Protein AF-A0A015KAM5-F1 (afdb_monomer_lite)

Foldseek 3Di:
DDDDDDDDDDDDDDDDDDDDPPVVVVVVVVVVVVVVVVVVVVVVVVVVVVVVVVVVVVVVVVVVPDPVVVVVVVVVVVVVVVVVVVVVVVVVVVVVVVVVVVVPPVVVVVVVVVVVVVVVVVVVVVVVVVVVVVVVVVVVVVVVVCVVPPPQDDPPDCPHVVNVVVVVVVLVVVLQVVLDPDDPDDDPQVVLVVLCVVVVHPDRADPVRNVSVSSSVSSSVVVVVVVVVVVCVCVVCVPVPPPDPDDPPDDDDPPDD

pLDDT: mean 78.79, std 17.78, range [37.25, 98.25]

Organism: Rhizophagus irregularis (strain DAOM 197198w) (NCBI:txid1432141)

Structure (mmCIF, N/CA/C/O backbone):
data_AF-A0A015KAM5-F1
#
_entry.id   AF-A0A015KAM5-F1
#
loop_
_atom_site.group_PDB
_atom_site.id
_atom_site.type_symbol
_atom_site.label_atom_id
_atom_site.label_alt_id
_atom_site.label_comp_id
_atom_site.label_asym_id
_atom_site.label_entity_id
_atom_site.label_seq_id
_atom_site.pdbx_PDB_ins_code
_atom_site.Cartn_x
_atom_site.Cartn_y
_atom_site.Cartn_z
_atom_site.occupancy
_atom_site.B_iso_or_equiv
_atom_site.auth_seq_id
_atom_site.auth_comp_id
_atom_site.auth_asym_id
_atom_site.auth_atom_id
_atom_site.pdbx_PDB_model_num
ATOM 1 N N . MET A 1 1 ? -122.307 11.560 177.512 1.00 37.25 1 MET A N 1
ATOM 2 C CA . MET A 1 1 ? -122.416 10.221 178.126 1.00 37.25 1 MET A CA 1
ATOM 3 C C . MET A 1 1 ? -121.199 9.430 177.676 1.00 37.25 1 MET A C 1
ATOM 5 O O . MET A 1 1 ? -120.979 9.426 176.475 1.00 37.25 1 MET A O 1
ATOM 9 N N . THR A 1 2 ? -120.439 8.870 178.628 1.00 39.22 2 THR A N 1
ATOM 10 C CA . THR A 1 2 ? -119.513 7.710 178.516 1.00 39.22 2 THR A CA 1
ATOM 11 C C . THR A 1 2 ? -118.524 7.662 177.322 1.00 39.22 2 THR A C 1
ATOM 13 O O . THR A 1 2 ? -118.967 7.426 176.205 1.00 39.22 2 THR A O 1
ATOM 16 N N . ASP A 1 3 ? -117.224 7.989 177.471 1.00 40.22 3 ASP A N 1
ATOM 17 C CA . ASP A 1 3 ? -116.071 7.118 177.890 1.00 40.22 3 ASP A CA 1
ATOM 18 C C . ASP A 1 3 ? -115.360 6.458 176.669 1.00 40.22 3 ASP A C 1
ATOM 20 O O . ASP A 1 3 ? -116.027 6.232 175.667 1.00 40.22 3 ASP A O 1
ATOM 24 N N . ASN A 1 4 ? -114.054 6.125 176.577 1.00 41.69 4 ASN A N 1
ATOM 25 C CA . ASN A 1 4 ? -112.831 6.134 177.429 1.00 41.69 4 ASN A CA 1
ATOM 26 C C . ASN A 1 4 ? -111.605 6.562 176.528 1.00 41.69 4 ASN A C 1
ATOM 28 O O . ASN A 1 4 ? -111.729 6.499 175.309 1.00 41.69 4 ASN A O 1
ATOM 32 N N . ASN A 1 5 ? -110.500 7.190 176.988 1.00 48.16 5 ASN A N 1
ATOM 33 C CA . ASN A 1 5 ? -109.266 6.665 177.656 1.00 48.16 5 ASN A CA 1
ATOM 34 C C . ASN A 1 5 ? -108.411 5.676 176.795 1.00 48.16 5 ASN A C 1
ATOM 36 O O . ASN A 1 5 ? -108.996 4.747 176.250 1.00 48.16 5 ASN A O 1
ATOM 40 N N . THR A 1 6 ? -107.065 5.734 176.638 1.00 45.06 6 THR A N 1
ATOM 41 C CA . THR A 1 6 ? -105.967 6.643 177.104 1.00 45.06 6 THR A CA 1
ATOM 42 C C . THR A 1 6 ? -104.646 6.383 176.312 1.00 45.06 6 THR A C 1
ATOM 44 O O . THR A 1 6 ? -104.466 5.248 175.901 1.00 45.06 6 THR A O 1
ATOM 47 N N . ALA A 1 7 ? -103.726 7.376 176.204 1.00 43.47 7 ALA A N 1
ATOM 48 C CA . ALA A 1 7 ? -102.218 7.343 176.211 1.00 43.47 7 ALA A CA 1
ATOM 49 C C . ALA A 1 7 ? -101.362 6.253 175.470 1.00 43.47 7 ALA A C 1
ATOM 51 O O . ALA A 1 7 ? -101.835 5.163 175.200 1.00 43.47 7 ALA A O 1
ATOM 52 N N . ASN A 1 8 ? -100.033 6.379 175.245 1.00 46.59 8 ASN A N 1
ATOM 53 C CA . ASN A 1 8 ? -99.095 7.490 174.927 1.00 46.59 8 ASN A CA 1
ATOM 54 C C . ASN A 1 8 ? -97.677 6.909 174.570 1.00 46.59 8 ASN A C 1
ATOM 56 O O . ASN A 1 8 ? -97.288 5.907 175.158 1.00 46.59 8 ASN A O 1
ATOM 60 N N . ASP A 1 9 ? -96.905 7.620 173.726 1.00 46.78 9 ASP A N 1
ATOM 61 C CA . ASP A 1 9 ? -95.414 7.710 173.613 1.00 46.78 9 ASP A CA 1
ATOM 62 C C . ASP A 1 9 ? -94.450 6.704 172.887 1.00 46.78 9 ASP A C 1
ATOM 64 O O . ASP A 1 9 ? -94.495 5.494 173.078 1.00 46.78 9 ASP A O 1
ATOM 68 N N . SER A 1 10 ? -93.481 7.324 172.167 1.00 45.91 10 SER A N 1
ATOM 69 C CA . SER A 1 10 ? -92.059 6.985 171.833 1.00 45.91 10 SER A CA 1
ATOM 70 C C . SER A 1 10 ? -91.620 5.693 171.081 1.00 45.91 10 SER A C 1
ATOM 72 O O . SER A 1 10 ? -91.630 4.621 171.673 1.00 45.91 10 SER A O 1
ATOM 74 N N . SER A 1 11 ? -91.025 5.782 169.860 1.00 44.53 11 SER A N 1
ATOM 75 C CA . SER A 1 11 ? -89.586 6.116 169.575 1.00 44.53 11 SER A CA 1
ATOM 76 C C . SER A 1 11 ? -89.078 5.919 168.096 1.00 44.53 11 SER A C 1
ATOM 78 O O . SER A 1 11 ? -89.458 4.984 167.405 1.00 44.53 11 SER A O 1
ATOM 80 N N . GLU A 1 12 ? -88.196 6.837 167.646 1.00 43.38 12 GLU A N 1
ATOM 81 C CA . GLU A 1 12 ? -87.038 6.786 166.687 1.00 43.38 12 GLU A CA 1
ATOM 82 C C . GLU A 1 12 ? -86.990 6.160 165.241 1.00 43.38 12 GLU A C 1
ATOM 84 O O . GLU A 1 12 ? -87.020 4.953 165.045 1.00 43.38 12 GLU A O 1
ATOM 89 N N . ASN A 1 13 ? -86.636 7.044 164.272 1.00 46.62 13 ASN A N 1
ATOM 90 C CA . ASN A 1 13 ? -85.525 7.012 163.263 1.00 46.62 13 ASN A CA 1
ATOM 91 C C . ASN A 1 13 ? -85.480 6.058 162.017 1.00 46.62 13 ASN A C 1
ATOM 93 O O . ASN A 1 13 ? -85.576 4.842 162.153 1.00 46.62 13 ASN A O 1
ATOM 97 N N . THR A 1 14 ? -85.155 6.599 160.810 1.00 40.62 14 THR A N 1
ATOM 98 C CA . THR A 1 14 ? -83.897 6.379 159.997 1.00 40.62 14 THR A CA 1
ATOM 99 C C . THR A 1 14 ? -84.017 6.751 158.480 1.00 40.62 14 THR A C 1
ATOM 101 O O . THR A 1 14 ? -84.974 6.342 157.835 1.00 40.62 14 THR A O 1
ATOM 104 N N . GLN A 1 15 ? -83.025 7.512 157.956 1.00 46.34 15 GLN A N 1
ATOM 105 C CA . GLN A 1 15 ? -82.504 7.798 156.567 1.00 46.34 15 GLN A CA 1
ATOM 106 C C . GLN A 1 15 ? -83.304 7.392 155.292 1.00 46.34 15 GLN A C 1
ATOM 108 O O . GLN A 1 15 ? -83.877 6.315 155.224 1.00 46.34 15 GLN A O 1
ATOM 113 N N . ASP A 1 16 ? -83.431 8.190 154.216 1.00 54.69 16 ASP A N 1
ATOM 114 C CA . ASP A 1 16 ? -82.477 8.953 153.354 1.00 54.69 16 ASP A CA 1
ATOM 115 C C . ASP A 1 16 ? -81.656 8.111 152.336 1.00 54.69 16 ASP A C 1
ATOM 117 O O . ASP A 1 16 ? -81.042 7.111 152.699 1.00 54.69 16 ASP A O 1
ATOM 121 N N . GLY A 1 17 ? -81.645 8.542 151.059 1.00 46.41 17 GLY A N 1
ATOM 122 C CA . GLY A 1 17 ? -80.881 7.944 149.946 1.00 46.41 17 GLY A CA 1
ATOM 123 C C . GLY A 1 17 ? -81.669 7.621 148.658 1.00 46.41 17 GLY A C 1
ATOM 124 O O . GLY A 1 17 ? -81.934 6.449 148.391 1.00 46.41 17 GLY A O 1
ATOM 125 N N . ARG A 1 18 ? -82.038 8.616 147.817 1.00 50.91 18 ARG A N 1
ATOM 126 C CA . ARG A 1 18 ? -82.687 8.324 146.504 1.00 50.91 18 ARG A CA 1
ATOM 127 C C . ARG A 1 18 ? -82.582 9.348 145.352 1.00 50.91 18 ARG A C 1
ATOM 129 O O . ARG A 1 18 ? -83.414 9.314 144.450 1.00 50.91 18 ARG A O 1
ATOM 136 N N . THR A 1 19 ? -81.603 10.254 145.342 1.00 49.28 19 THR A N 1
ATOM 137 C CA . THR A 1 19 ? -81.543 11.367 144.358 1.00 49.28 19 THR A CA 1
ATOM 138 C C . THR A 1 19 ? -80.316 11.391 143.437 1.00 49.28 19 THR A C 1
ATOM 140 O O . THR A 1 19 ? -80.156 12.356 142.696 1.00 49.28 19 THR A O 1
ATOM 143 N N . HIS A 1 20 ? -79.469 10.352 143.420 1.00 50.38 20 HIS A N 1
ATOM 144 C CA . HIS A 1 20 ? -78.181 10.396 142.700 1.00 50.38 20 HIS A CA 1
ATOM 145 C C . HIS A 1 20 ? -78.121 9.634 141.352 1.00 50.38 20 HIS A C 1
ATOM 147 O O . HIS A 1 20 ? -77.192 9.857 140.576 1.00 50.38 20 HIS A O 1
ATOM 153 N N . ASP A 1 21 ? -79.102 8.778 141.031 1.00 49.31 21 ASP A N 1
ATOM 154 C CA . ASP A 1 21 ? -79.007 7.853 139.879 1.00 49.31 21 ASP A CA 1
ATOM 155 C C . ASP A 1 21 ? -79.519 8.410 138.534 1.00 49.31 21 ASP A C 1
ATOM 157 O O . ASP A 1 21 ? -79.183 7.878 137.478 1.00 49.31 21 ASP A O 1
ATOM 161 N N . LEU A 1 22 ? -80.315 9.487 138.528 1.00 50.59 22 LEU A N 1
ATOM 162 C CA . LEU A 1 22 ? -80.973 9.965 137.298 1.00 50.59 22 LEU A CA 1
ATOM 163 C C . LEU A 1 22 ? -80.078 10.822 136.381 1.00 50.59 22 LEU A C 1
ATOM 165 O O . LEU A 1 22 ? -80.347 10.891 135.189 1.00 50.59 22 LEU A O 1
ATOM 169 N N . GLN A 1 23 ? -78.994 11.429 136.880 1.00 52.72 23 GLN A N 1
ATOM 170 C CA . GLN A 1 23 ? -78.095 12.259 136.051 1.00 52.72 23 GLN A CA 1
ATOM 171 C C . GLN A 1 23 ? -76.979 11.472 135.336 1.00 52.72 23 GLN A C 1
ATOM 173 O O . GLN A 1 23 ? -76.336 12.007 134.435 1.00 52.72 23 GLN A O 1
ATOM 178 N N . ALA A 1 24 ? -76.735 10.209 135.702 1.00 48.06 24 ALA A N 1
ATOM 179 C CA . ALA A 1 24 ? -75.676 9.394 135.095 1.00 48.06 24 ALA A CA 1
ATOM 180 C C . ALA A 1 24 ? -76.098 8.703 133.780 1.00 48.06 24 ALA A C 1
ATOM 182 O O . ALA A 1 24 ? -75.241 8.325 132.978 1.00 48.06 24 ALA A O 1
ATOM 183 N N . SER A 1 25 ? -77.406 8.534 133.546 1.00 51.44 25 SER A N 1
ATOM 184 C CA . SER A 1 25 ? -77.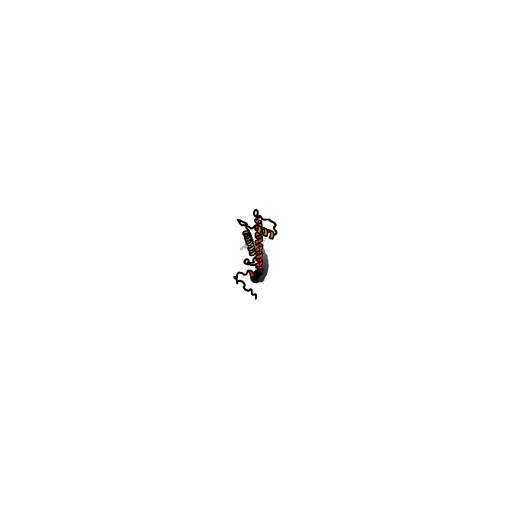921 7.826 132.365 1.00 51.44 25 SER A CA 1
ATOM 185 C C . SER A 1 25 ? -77.976 8.702 131.107 1.00 51.44 25 SER A C 1
ATOM 187 O O . SER A 1 25 ? -77.717 8.195 130.018 1.00 51.44 25 SER A O 1
ATOM 189 N N . ASP A 1 26 ? -78.267 10.001 131.238 1.00 52.19 26 ASP A N 1
ATOM 190 C CA . ASP A 1 26 ? -78.381 10.903 130.079 1.00 52.19 26 ASP A CA 1
ATOM 191 C C . ASP A 1 26 ? -77.008 11.276 129.490 1.00 52.19 26 ASP A C 1
ATOM 193 O O . ASP A 1 26 ? -76.830 11.243 128.273 1.00 52.19 26 ASP A O 1
ATOM 197 N N . ASN A 1 27 ? -75.994 11.520 130.334 1.00 56.59 27 ASN A N 1
ATOM 198 C CA . ASN A 1 27 ? -74.633 11.850 129.877 1.00 56.59 27 ASN A CA 1
ATOM 199 C C . ASN A 1 27 ? -73.971 10.724 129.052 1.00 56.59 27 ASN A C 1
ATOM 201 O O . ASN A 1 27 ? -73.202 11.004 128.135 1.00 56.59 27 ASN A O 1
ATOM 205 N N . ASN A 1 28 ? -74.271 9.451 129.342 1.00 58.25 28 ASN A N 1
ATOM 206 C CA . ASN A 1 28 ? -73.744 8.321 128.563 1.00 58.25 28 ASN A CA 1
ATOM 207 C C . ASN A 1 28 ? -74.396 8.200 127.172 1.00 58.25 28 ASN A C 1
ATOM 209 O O . ASN A 1 28 ? -73.763 7.720 126.229 1.00 58.25 28 ASN A O 1
ATOM 213 N N . ASN A 1 29 ? -75.648 8.643 127.028 1.00 61.22 29 ASN A N 1
ATOM 214 C CA . ASN A 1 29 ? -76.394 8.576 125.770 1.00 61.22 29 ASN A CA 1
ATOM 215 C C . ASN A 1 29 ? -75.930 9.660 124.775 1.00 61.22 29 ASN A C 1
ATOM 217 O O . ASN A 1 29 ? -75.815 9.404 123.580 1.00 61.22 29 ASN A O 1
ATOM 221 N N . ASP A 1 30 ? -75.589 10.856 125.267 1.00 67.00 30 ASP A N 1
ATOM 222 C CA . ASP A 1 30 ? -75.083 11.945 124.416 1.00 67.00 30 ASP A CA 1
ATOM 223 C C . ASP A 1 30 ? -73.628 11.688 123.962 1.00 67.00 30 ASP A C 1
ATOM 225 O O . ASP A 1 30 ? -73.292 11.879 122.793 1.00 67.00 30 ASP A O 1
ATOM 229 N N . SER A 1 31 ? -72.783 11.127 124.843 1.00 70.25 31 SER A N 1
ATOM 230 C CA . SER A 1 31 ? -71.408 10.717 124.501 1.00 70.25 31 SER A CA 1
ATOM 231 C C . SER A 1 31 ? -71.371 9.646 123.402 1.00 70.25 31 SER A C 1
ATOM 233 O O . SER A 1 31 ? -70.624 9.771 122.433 1.00 70.25 31 SER A O 1
ATOM 235 N N . THR A 1 32 ? -72.199 8.603 123.520 1.00 73.81 32 THR A N 1
ATOM 236 C CA . THR A 1 32 ? -72.250 7.509 122.529 1.00 73.81 32 THR A CA 1
ATOM 237 C C . THR A 1 32 ? -72.860 7.947 121.198 1.00 73.81 32 THR A C 1
ATOM 239 O O . THR A 1 32 ? -72.482 7.432 120.145 1.00 73.81 32 THR A O 1
ATOM 242 N N . LYS A 1 33 ? -73.757 8.940 121.209 1.00 80.31 33 LYS A N 1
ATOM 243 C CA . LYS A 1 33 ? -74.278 9.566 119.991 1.00 80.31 33 LYS A CA 1
ATOM 244 C C . LYS A 1 33 ? -73.197 10.358 119.244 1.00 80.31 33 LYS A C 1
ATOM 246 O O . LYS A 1 33 ? -73.087 10.209 118.027 1.00 80.31 33 LYS A O 1
ATOM 251 N N . GLN A 1 34 ? -72.385 11.145 119.953 1.00 81.19 34 GLN A N 1
ATOM 252 C CA . GLN A 1 34 ? -71.286 11.913 119.356 1.00 81.19 34 GLN A CA 1
ATOM 253 C C . GLN A 1 34 ? -70.257 10.995 118.670 1.00 81.19 34 GLN A C 1
ATOM 255 O O . GLN A 1 34 ? -69.902 11.224 117.515 1.00 81.19 34 GLN A O 1
ATOM 260 N N . GLU A 1 35 ? -69.862 9.898 119.327 1.00 82.00 35 GLU A N 1
ATOM 261 C CA . GLU A 1 35 ? -68.985 8.869 118.740 1.00 82.00 35 GLU A CA 1
ATOM 262 C C . GLU A 1 35 ? -69.563 8.266 117.445 1.00 82.00 35 GLU A C 1
ATOM 264 O O . GLU A 1 35 ? -68.829 8.009 116.487 1.00 82.00 35 GLU A O 1
ATOM 269 N N . TYR A 1 36 ? -70.884 8.073 117.383 1.00 83.50 36 TYR A N 1
ATOM 270 C CA . TYR A 1 36 ? -71.569 7.542 116.202 1.00 83.50 36 TYR A CA 1
ATOM 271 C C . TYR A 1 36 ? -71.591 8.543 115.034 1.00 83.50 36 TYR A C 1
ATOM 273 O O . TYR A 1 36 ? -71.418 8.154 113.875 1.00 83.50 36 TYR A O 1
ATOM 281 N N . GLU A 1 37 ? -71.776 9.836 115.317 1.00 86.50 37 GLU A N 1
ATOM 282 C CA . GLU A 1 37 ? -71.719 10.904 114.311 1.00 86.50 37 GLU A CA 1
ATOM 283 C C . GLU A 1 37 ? -70.299 11.072 113.740 1.00 86.50 37 GLU A C 1
ATOM 285 O O . GLU A 1 37 ? -70.134 11.179 112.517 1.00 86.50 37 GLU A O 1
ATOM 290 N N . ASP A 1 38 ? -69.269 10.989 114.588 1.00 87.19 38 ASP A N 1
ATOM 291 C CA . ASP A 1 38 ? -67.866 11.010 114.162 1.00 87.19 38 ASP A CA 1
ATOM 292 C C . ASP A 1 38 ? -67.494 9.764 113.333 1.00 87.19 38 ASP A C 1
ATOM 294 O O . ASP A 1 38 ? -66.844 9.884 112.289 1.00 87.19 38 ASP A O 1
ATOM 298 N N . LEU A 1 39 ? -67.985 8.573 113.699 1.00 89.44 39 LEU A N 1
ATOM 299 C CA . LEU A 1 39 ? -67.787 7.350 112.911 1.00 89.44 39 LEU A CA 1
ATOM 300 C C . LEU A 1 39 ? -68.448 7.438 111.521 1.00 89.44 39 LEU A C 1
ATOM 302 O O . LEU A 1 39 ? -67.844 7.046 110.519 1.00 89.44 39 LEU A O 1
ATOM 306 N N . ILE A 1 40 ? -69.657 8.007 111.428 1.00 90.69 40 ILE A N 1
ATOM 307 C CA . ILE A 1 40 ? -70.342 8.271 110.148 1.00 90.69 40 ILE A CA 1
ATOM 308 C C . ILE A 1 40 ? -69.547 9.261 109.285 1.00 90.69 40 ILE A C 1
ATOM 310 O O . ILE A 1 40 ? -69.516 9.129 108.057 1.00 90.69 40 ILE A O 1
ATOM 314 N N . LYS A 1 41 ? -68.906 10.260 109.898 1.00 91.25 41 LYS A N 1
ATOM 315 C CA . LYS A 1 41 ? -68.056 11.218 109.184 1.00 91.25 41 LYS A CA 1
ATOM 316 C C . LYS A 1 41 ? -66.808 10.539 108.612 1.00 91.25 41 LYS A C 1
ATOM 318 O O . LYS A 1 41 ? -66.540 10.702 107.423 1.00 91.25 41 LYS A O 1
ATOM 323 N N . VAL A 1 42 ? -66.122 9.715 109.409 1.00 91.25 42 VAL A N 1
ATOM 324 C CA . VAL A 1 42 ? -64.966 8.918 108.960 1.00 91.25 42 VAL A CA 1
ATOM 325 C C . VAL A 1 42 ? -65.355 7.955 107.834 1.00 91.25 42 VAL A C 1
ATOM 327 O O . VAL A 1 42 ? -64.635 7.869 106.843 1.00 91.25 42 VAL A O 1
ATOM 330 N N . LEU A 1 43 ? -66.512 7.287 107.922 1.00 91.81 43 LEU A N 1
ATOM 331 C CA . LEU A 1 43 ? -67.021 6.429 106.843 1.00 91.81 43 LEU A CA 1
ATOM 332 C C . LEU A 1 43 ? -67.228 7.208 105.536 1.00 91.81 43 LEU A C 1
ATOM 334 O O . LEU A 1 43 ? -66.725 6.791 104.499 1.00 91.81 43 LEU A O 1
ATOM 338 N N . LYS A 1 44 ? -67.862 8.388 105.580 1.00 91.88 44 LYS A N 1
ATOM 339 C CA . LYS A 1 44 ? -68.049 9.245 104.390 1.00 91.88 44 LYS A CA 1
ATOM 340 C C . LYS A 1 44 ? -66.736 9.762 103.797 1.00 91.88 44 LYS A C 1
ATOM 342 O O . LYS A 1 44 ? -66.668 10.020 102.596 1.00 91.88 44 LYS A O 1
ATOM 347 N N . GLU A 1 45 ? -65.712 9.974 104.619 1.00 91.56 45 GLU A N 1
ATOM 348 C CA . GLU A 1 45 ? -64.369 10.332 104.153 1.00 91.56 45 GLU A CA 1
ATOM 349 C C . GLU A 1 45 ? -63.673 9.122 103.508 1.00 91.56 45 GLU A C 1
ATOM 351 O O . GLU A 1 45 ? -63.096 9.261 102.429 1.00 91.56 45 GLU A O 1
ATOM 356 N N . LYS A 1 46 ? -63.828 7.921 104.081 1.00 92.94 46 LYS A N 1
ATOM 357 C CA . LYS A 1 46 ? -63.323 6.662 103.511 1.00 92.94 46 LYS A CA 1
ATOM 358 C C . LYS A 1 46 ? -64.025 6.264 102.212 1.00 92.94 46 LYS A C 1
ATOM 360 O O . LYS A 1 46 ? -63.341 5.839 101.290 1.00 92.94 46 LYS A O 1
ATOM 365 N N . ASP A 1 47 ? -65.331 6.477 102.078 1.00 93.56 47 ASP A N 1
ATOM 366 C CA . ASP A 1 47 ? -66.061 6.244 100.822 1.00 93.56 47 ASP A CA 1
ATOM 367 C C . ASP A 1 47 ? -65.546 7.154 99.692 1.00 93.56 47 ASP A C 1
ATOM 369 O O . ASP A 1 47 ? -65.345 6.703 98.565 1.00 93.56 47 ASP A O 1
ATOM 373 N N . LYS A 1 48 ? -65.250 8.428 99.992 1.00 93.06 48 LYS A N 1
ATOM 374 C CA . LYS A 1 48 ? -64.621 9.357 99.032 1.00 93.06 48 LYS A CA 1
ATOM 375 C C . LYS A 1 48 ? -63.189 8.949 98.673 1.00 93.06 48 LYS A C 1
ATOM 377 O O . LYS A 1 48 ? -62.777 9.092 97.522 1.00 93.06 48 LYS A O 1
ATOM 382 N N . GLU A 1 49 ? -62.424 8.448 99.638 1.00 94.25 49 GLU A N 1
ATOM 383 C CA . GLU A 1 49 ? -61.077 7.921 99.402 1.00 94.25 49 GLU A CA 1
ATOM 384 C C . GLU A 1 49 ? -61.126 6.663 98.518 1.00 94.25 49 GLU A C 1
ATOM 386 O O . GLU A 1 49 ? -60.383 6.565 97.547 1.00 94.25 49 GLU A O 1
ATOM 391 N N . ILE A 1 50 ? -62.073 5.753 98.766 1.00 94.19 50 ILE A N 1
ATOM 392 C CA . ILE A 1 50 ? -62.325 4.572 97.929 1.00 94.19 50 ILE A CA 1
ATOM 393 C C . ILE A 1 50 ? -62.701 4.982 96.499 1.00 94.19 50 ILE A C 1
ATOM 395 O O . ILE A 1 50 ? -62.169 4.413 95.548 1.00 94.19 50 ILE A O 1
ATOM 399 N N . GLU A 1 51 ? -63.576 5.973 96.320 1.00 92.88 51 GLU A N 1
ATOM 400 C CA . GLU A 1 51 ? -64.014 6.388 94.982 1.00 92.88 51 GLU A CA 1
ATOM 401 C C . GLU A 1 51 ? -62.903 7.098 94.191 1.00 92.88 51 GLU A C 1
ATOM 403 O O . GLU A 1 51 ? -62.723 6.833 93.002 1.00 92.88 51 GLU A O 1
ATOM 408 N N . THR A 1 52 ? -62.085 7.930 94.849 1.00 93.00 52 THR A N 1
ATOM 409 C CA . THR A 1 52 ? -60.906 8.538 94.200 1.00 93.00 52 THR A CA 1
ATOM 410 C C . THR A 1 52 ? -59.824 7.503 93.877 1.00 93.00 52 THR A C 1
ATOM 412 O O . THR A 1 52 ? -59.195 7.595 92.822 1.00 93.00 52 THR A O 1
ATOM 415 N N . LEU A 1 53 ? -59.643 6.476 94.716 1.00 94.12 53 LEU A N 1
ATOM 416 C CA . LEU A 1 53 ? -58.753 5.351 94.420 1.00 94.12 53 LEU A CA 1
ATOM 417 C C . LEU A 1 53 ? -59.242 4.531 93.219 1.00 94.12 53 LEU A C 1
ATOM 419 O O . LEU A 1 53 ? -58.436 4.282 92.327 1.00 94.12 53 LEU A O 1
ATOM 423 N N . LYS A 1 54 ? -60.537 4.183 93.131 1.00 93.94 54 LYS A N 1
ATOM 424 C CA . LYS A 1 54 ? -61.108 3.492 91.953 1.00 93.94 54 LYS A CA 1
ATOM 425 C C . LYS A 1 54 ? -60.870 4.270 90.663 1.00 93.94 54 LYS A C 1
ATOM 427 O O . LYS A 1 54 ? -60.413 3.689 89.683 1.00 93.94 54 LYS A O 1
ATOM 432 N N . GLN A 1 55 ? -61.156 5.574 90.667 1.00 91.69 55 GLN A N 1
ATOM 433 C CA . GLN A 1 55 ? -60.961 6.429 89.495 1.00 91.69 55 GLN A CA 1
ATOM 434 C C . GLN A 1 55 ? -59.492 6.420 89.046 1.00 91.69 55 GLN A C 1
ATOM 436 O O . GLN A 1 55 ? -59.202 6.224 87.867 1.00 91.69 55 GLN A O 1
ATOM 441 N N . LYS A 1 56 ? -58.557 6.510 90.000 1.00 92.94 56 LYS A N 1
ATOM 442 C CA . LYS A 1 56 ? -57.120 6.416 89.724 1.00 92.94 56 LYS A CA 1
ATOM 443 C C . LYS A 1 56 ? -56.688 5.026 89.237 1.00 92.94 56 LYS A C 1
ATOM 445 O O . LYS A 1 56 ? -55.791 4.936 88.404 1.00 92.94 56 LYS A O 1
ATOM 450 N N . THR A 1 57 ? -57.305 3.945 89.721 1.00 88.81 57 THR A N 1
ATOM 451 C CA . THR A 1 57 ? -57.071 2.588 89.196 1.00 88.81 57 THR A CA 1
ATOM 452 C C . THR A 1 57 ? -57.510 2.484 87.738 1.00 88.81 57 THR A C 1
ATOM 454 O O . THR A 1 57 ? -56.736 1.990 86.929 1.00 88.81 57 THR A O 1
ATOM 457 N N . ILE A 1 58 ? -58.687 3.012 87.386 1.00 87.81 58 ILE A N 1
ATOM 458 C CA . ILE A 1 58 ? -59.196 3.032 86.004 1.00 87.81 58 ILE A CA 1
ATOM 459 C C . ILE A 1 58 ? -58.272 3.850 85.087 1.00 87.81 58 ILE A C 1
ATOM 461 O O . ILE A 1 58 ? -57.985 3.437 83.967 1.00 87.81 58 ILE A O 1
ATOM 465 N N . GLU A 1 59 ? -57.772 4.999 85.545 1.00 84.88 59 GLU A N 1
ATOM 466 C CA . GLU A 1 59 ? -56.821 5.821 84.782 1.00 84.88 59 GLU A CA 1
ATOM 467 C C . GLU A 1 59 ? -55.491 5.093 84.540 1.00 84.88 59 GLU A C 1
ATOM 469 O O . GLU A 1 59 ? -55.045 5.012 83.396 1.00 84.88 59 GLU A O 1
ATOM 474 N N . LEU A 1 60 ? -54.908 4.480 85.577 1.00 83.31 60 LEU A N 1
ATOM 475 C CA . LEU A 1 60 ? -53.676 3.688 85.459 1.00 83.31 60 LEU A CA 1
ATOM 476 C C . LEU A 1 60 ? -53.860 2.424 84.604 1.00 83.31 60 LEU A C 1
ATOM 478 O O . LEU A 1 60 ? -52.950 2.035 83.877 1.00 83.31 60 LEU A O 1
ATOM 482 N N . GLU A 1 61 ? -55.027 1.781 84.663 1.00 80.94 61 GLU A N 1
ATOM 483 C CA . GLU A 1 61 ? -55.354 0.613 83.840 1.00 80.94 61 GLU A CA 1
ATOM 484 C C . GLU A 1 61 ? -55.534 0.999 82.363 1.00 80.94 61 GLU A C 1
ATOM 486 O O . GLU A 1 61 ? -55.109 0.256 81.479 1.00 80.94 61 GLU A O 1
ATOM 491 N N . ASN A 1 62 ? -56.074 2.185 82.070 1.00 76.44 62 ASN A N 1
ATOM 492 C CA . ASN A 1 62 ? -56.133 2.727 80.710 1.00 76.44 62 ASN A CA 1
ATOM 493 C C . ASN A 1 62 ? -54.748 3.148 80.183 1.00 76.44 62 ASN A C 1
ATOM 495 O O . ASN A 1 62 ? -54.443 2.892 79.020 1.00 76.44 62 ASN A O 1
ATOM 499 N N . GLU A 1 63 ? -53.894 3.739 81.023 1.00 74.75 63 GLU A N 1
ATOM 500 C CA . GLU A 1 63 ? -52.511 4.099 80.667 1.00 74.75 63 GLU A CA 1
ATOM 501 C C . GLU A 1 63 ? -51.638 2.849 80.426 1.00 74.75 63 GLU A C 1
ATOM 503 O O . GLU A 1 63 ? -50.843 2.807 79.486 1.00 74.75 63 GLU A O 1
ATOM 508 N N . ALA A 1 64 ? -51.849 1.782 81.205 1.00 68.12 64 ALA A N 1
ATOM 509 C CA . ALA A 1 64 ? -51.208 0.482 81.003 1.00 68.12 64 ALA A CA 1
ATOM 510 C C . ALA A 1 64 ? -51.746 -0.289 79.777 1.00 68.12 64 ALA A C 1
ATOM 512 O O . ALA A 1 64 ? -51.017 -1.102 79.195 1.00 68.12 64 ALA A O 1
ATOM 513 N N . ASN A 1 65 ? -52.987 -0.031 79.338 1.00 64.81 65 ASN A N 1
ATOM 514 C CA . ASN A 1 65 ? -53.638 -0.704 78.205 1.00 64.81 65 ASN A CA 1
ATOM 515 C C . ASN A 1 65 ? -53.126 -0.240 76.820 1.00 64.81 65 ASN A C 1
ATOM 517 O O . ASN A 1 65 ? -53.861 0.211 75.940 1.00 64.81 65 ASN A O 1
ATOM 521 N N . THR A 1 66 ? -51.823 -0.443 76.607 1.00 57.75 66 THR A N 1
ATOM 522 C CA . THR A 1 66 ? -51.281 -1.299 75.526 1.00 57.75 66 THR A CA 1
ATOM 523 C C . THR A 1 66 ? -51.656 -0.946 74.075 1.00 57.75 66 THR A C 1
ATOM 525 O O . THR A 1 66 ? -51.465 -1.758 73.171 1.00 57.75 66 THR A O 1
ATOM 528 N N . THR A 1 67 ? -52.136 0.266 73.801 1.00 62.56 67 THR A N 1
ATOM 529 C CA . THR A 1 67 ? -52.450 0.689 72.424 1.00 62.56 67 THR A CA 1
ATOM 530 C C . THR A 1 67 ? -51.185 1.158 71.695 1.00 62.56 67 THR A C 1
ATOM 532 O O . THR A 1 67 ? -50.956 0.757 70.557 1.00 62.56 67 THR A O 1
ATOM 535 N N . ASN A 1 68 ? -50.313 1.926 72.365 1.00 70.38 68 ASN A N 1
ATOM 536 C CA . ASN A 1 68 ? -49.119 2.501 71.734 1.00 70.38 68 ASN A CA 1
ATOM 537 C C . ASN A 1 68 ? -48.025 1.447 71.455 1.00 70.38 68 ASN A C 1
ATOM 539 O O . ASN A 1 68 ? -47.663 1.223 70.305 1.00 70.38 68 ASN A O 1
ATOM 543 N N . TYR A 1 69 ? -47.578 0.705 72.478 1.00 77.25 69 TYR A N 1
ATOM 544 C CA . TYR A 1 69 ? -46.509 -0.301 72.331 1.00 77.25 69 TYR A CA 1
ATOM 545 C C . TYR A 1 69 ? -46.833 -1.434 71.348 1.00 77.25 69 TYR A C 1
ATOM 547 O O . TYR A 1 69 ? -45.937 -1.971 70.701 1.00 77.25 69 TYR A O 1
ATOM 555 N N . LYS A 1 70 ? -48.110 -1.818 71.228 1.00 82.31 70 LYS A N 1
ATOM 556 C CA . LYS A 1 70 ? -48.528 -2.864 70.288 1.00 82.31 70 LYS A CA 1
ATOM 557 C C . LYS A 1 70 ? -48.489 -2.369 68.840 1.00 82.31 70 LYS A C 1
ATOM 559 O O . LYS A 1 70 ? -48.100 -3.132 67.960 1.00 82.31 70 LYS A O 1
ATOM 564 N N . GLN A 1 71 ? -48.860 -1.109 68.612 1.00 83.38 71 GLN A N 1
ATOM 565 C CA . GLN A 1 71 ? -48.768 -0.473 67.302 1.00 83.38 71 GLN A CA 1
ATOM 566 C C . GLN A 1 71 ? -47.301 -0.270 66.898 1.00 83.38 71 GLN A C 1
ATOM 568 O O . GLN A 1 71 ? -46.905 -0.727 65.829 1.00 83.38 71 GLN A O 1
ATOM 573 N N . GLU A 1 72 ? -46.473 0.282 67.795 1.00 86.38 72 GLU A N 1
ATOM 574 C CA . GLU A 1 72 ? -45.023 0.420 67.588 1.00 86.38 72 GLU A CA 1
ATOM 575 C C . GLU A 1 72 ? -44.358 -0.925 67.244 1.00 86.38 72 GLU A C 1
ATOM 577 O O . GLU A 1 72 ? -43.528 -0.982 66.340 1.00 86.38 72 GLU A O 1
ATOM 582 N N . TYR A 1 73 ? -44.741 -2.021 67.911 1.00 87.31 73 TYR A N 1
ATOM 583 C CA . TYR A 1 73 ? -44.206 -3.355 67.624 1.00 87.31 73 TYR A CA 1
ATOM 584 C C . TYR A 1 73 ? -44.577 -3.873 66.223 1.00 87.31 73 TYR A C 1
ATOM 586 O O . TYR A 1 73 ? -43.708 -4.392 65.522 1.00 87.31 73 TYR A O 1
ATOM 594 N N . GLU A 1 74 ? -45.839 -3.741 65.795 1.00 89.44 74 GLU A N 1
ATOM 595 C CA . GLU A 1 74 ? -46.255 -4.176 64.450 1.00 89.44 74 GLU A CA 1
ATOM 596 C C . GLU A 1 74 ? -45.646 -3.293 63.348 1.00 89.44 74 GLU A C 1
ATOM 598 O O . GLU A 1 74 ? -45.220 -3.819 62.319 1.00 89.44 74 GLU A O 1
ATOM 603 N N . ASP A 1 75 ? -45.512 -1.982 63.573 1.00 91.12 75 ASP A N 1
ATOM 604 C CA . ASP A 1 75 ? -44.845 -1.075 62.630 1.00 91.12 75 ASP A CA 1
ATOM 605 C C . ASP A 1 75 ? -43.342 -1.389 62.512 1.00 91.12 75 ASP A C 1
ATOM 607 O O . ASP A 1 75 ? -42.805 -1.459 61.402 1.00 91.12 75 ASP A O 1
ATOM 611 N N . LEU A 1 76 ? -42.664 -1.673 63.633 1.00 93.69 76 LEU A N 1
ATOM 612 C CA . LEU A 1 76 ? -41.255 -2.081 63.645 1.00 93.69 76 LEU A CA 1
ATOM 613 C C . LEU A 1 76 ? -41.048 -3.431 62.940 1.00 93.69 76 LEU A C 1
ATOM 615 O O . LEU A 1 76 ? -40.114 -3.589 62.155 1.00 93.69 76 LEU A O 1
ATOM 619 N N . LYS A 1 77 ? -41.942 -4.397 63.183 1.00 95.00 77 LYS A N 1
ATOM 620 C CA . LYS A 1 77 ? -41.941 -5.718 62.540 1.00 95.00 77 LYS A CA 1
ATOM 621 C C . LYS A 1 77 ? -42.176 -5.617 61.033 1.00 95.00 77 LYS A C 1
ATOM 623 O O . LYS A 1 77 ? -41.457 -6.252 60.265 1.00 95.00 77 LYS A O 1
ATOM 628 N N . LYS A 1 78 ? -43.122 -4.784 60.595 1.00 95.06 78 LYS A N 1
ATOM 629 C CA . LYS A 1 78 ? -43.362 -4.520 59.171 1.00 95.06 78 LYS A CA 1
ATOM 630 C C . LYS A 1 78 ? -42.148 -3.859 58.508 1.00 95.06 78 LYS A C 1
ATOM 632 O O . LYS A 1 78 ? -41.750 -4.277 57.424 1.00 95.06 78 LYS A O 1
ATOM 637 N N . GLY A 1 79 ? -41.519 -2.892 59.181 1.00 95.06 79 GLY A N 1
ATOM 638 C CA . GLY A 1 79 ? -40.261 -2.292 58.730 1.00 95.06 79 GLY A CA 1
ATOM 639 C C . GLY A 1 79 ? -39.119 -3.310 58.613 1.00 95.06 79 GLY A C 1
ATOM 640 O O . GLY A 1 79 ? -38.327 -3.232 57.674 1.00 95.06 79 GLY A O 1
ATOM 641 N N . LEU A 1 80 ? -39.065 -4.302 59.510 1.00 95.50 80 LEU A N 1
ATOM 642 C CA . LEU A 1 80 ? -38.118 -5.418 59.429 1.00 95.50 80 LEU A CA 1
ATOM 643 C C . LEU A 1 80 ? -38.381 -6.290 58.188 1.00 95.50 80 LEU A C 1
ATOM 645 O O . LEU A 1 80 ? -37.467 -6.517 57.403 1.00 95.50 80 LEU A O 1
ATOM 649 N N . GLU A 1 81 ? -39.633 -6.697 57.950 1.00 95.31 81 GLU A N 1
ATOM 650 C CA . GLU A 1 81 ? -40.012 -7.490 56.768 1.00 95.31 81 GLU A CA 1
ATOM 651 C C . GLU A 1 81 ? -39.756 -6.756 55.439 1.00 95.31 81 GLU A C 1
ATOM 653 O O . GLU A 1 81 ? -39.465 -7.387 54.421 1.00 95.31 81 GLU A O 1
ATOM 658 N N . GLU A 1 82 ? -39.905 -5.430 55.410 1.00 95.62 82 GLU A N 1
ATOM 659 C CA . GLU A 1 82 ? -39.560 -4.601 54.249 1.00 95.62 82 GLU A CA 1
ATOM 660 C C . GLU A 1 82 ? -38.038 -4.538 54.040 1.00 95.62 82 GLU A C 1
ATOM 662 O O . GLU A 1 82 ? -37.574 -4.668 52.904 1.00 95.62 82 GLU A O 1
ATOM 667 N N . LYS A 1 83 ? -37.253 -4.437 55.121 1.00 95.56 83 LYS A N 1
ATOM 668 C CA . LYS A 1 83 ? -35.783 -4.474 55.067 1.00 95.56 83 LYS A CA 1
ATOM 669 C C . LYS A 1 83 ? -35.232 -5.839 54.661 1.00 95.56 83 LYS A C 1
ATOM 671 O O . LYS A 1 83 ? -34.301 -5.880 53.862 1.00 95.56 83 LYS A O 1
ATOM 676 N N . ASP A 1 84 ? -35.823 -6.939 55.121 1.00 96.25 84 ASP A N 1
ATOM 677 C CA . ASP A 1 84 ? -35.432 -8.290 54.702 1.00 96.25 84 ASP A CA 1
ATOM 678 C C . ASP A 1 84 ? -35.676 -8.505 53.198 1.00 96.25 84 ASP A C 1
ATOM 680 O O . ASP A 1 84 ? -34.817 -9.044 52.498 1.00 96.25 84 ASP A O 1
ATOM 684 N N . LYS A 1 85 ? -36.801 -8.006 52.662 1.00 95.88 85 LYS A N 1
ATOM 685 C CA . LYS A 1 85 ? -37.077 -8.020 51.212 1.00 95.88 85 LYS A CA 1
ATOM 686 C C . LYS A 1 85 ? -36.059 -7.180 50.436 1.00 95.88 85 LYS A C 1
ATOM 688 O O . LYS A 1 85 ? -35.557 -7.635 49.410 1.00 95.88 85 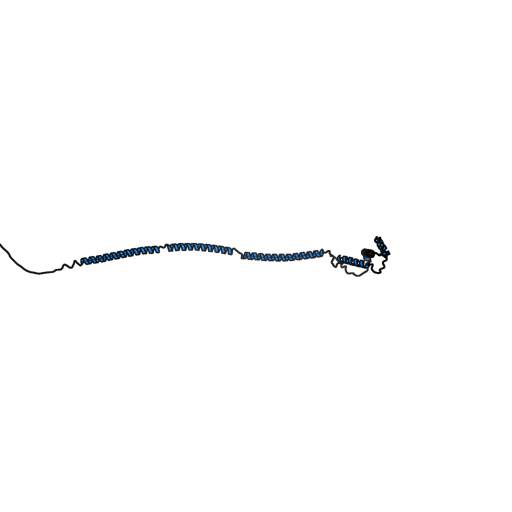LYS A O 1
ATOM 693 N N . GLU A 1 86 ? -35.726 -5.983 50.921 1.00 96.38 86 GLU A N 1
ATOM 694 C CA . GLU A 1 86 ? -34.704 -5.123 50.309 1.00 96.38 86 GLU A CA 1
ATOM 695 C C . GLU A 1 86 ? -33.333 -5.823 50.280 1.00 96.38 86 GLU A C 1
ATOM 697 O O . GLU A 1 86 ? -32.713 -5.917 49.218 1.00 96.38 86 GLU A O 1
ATOM 702 N N . ILE A 1 87 ? -32.904 -6.409 51.404 1.00 96.81 87 ILE A N 1
ATOM 703 C CA . ILE A 1 87 ? -31.666 -7.195 51.514 1.00 96.81 87 ILE A CA 1
ATOM 704 C C . ILE A 1 87 ? -31.643 -8.340 50.495 1.00 96.81 87 ILE A C 1
ATOM 706 O O . ILE A 1 87 ? -30.634 -8.520 49.811 1.00 96.81 87 ILE A O 1
ATOM 710 N N . GLU A 1 88 ? -32.733 -9.094 50.349 1.00 95.88 88 GLU A N 1
ATOM 711 C CA . GLU A 1 88 ? -32.764 -10.232 49.426 1.00 95.88 88 GLU A CA 1
ATOM 712 C C . GLU A 1 88 ? -32.712 -9.791 47.954 1.00 95.88 88 GLU A C 1
ATOM 714 O O . GLU A 1 88 ? -31.981 -10.385 47.158 1.00 95.88 88 GLU A O 1
ATOM 719 N N . THR A 1 89 ? -33.374 -8.683 47.594 1.00 96.12 89 THR A N 1
ATOM 720 C CA . THR A 1 89 ? -33.234 -8.101 46.243 1.00 96.12 89 THR A CA 1
ATOM 721 C C . THR A 1 89 ? -31.814 -7.599 45.960 1.00 96.12 89 THR A C 1
ATOM 723 O O . THR A 1 89 ? -31.311 -7.770 44.847 1.00 96.12 89 THR A O 1
ATOM 726 N N . LEU A 1 90 ? -31.128 -7.035 46.962 1.00 96.56 90 LEU A N 1
ATOM 727 C CA . LEU A 1 90 ? -29.739 -6.586 46.837 1.00 96.56 90 LEU A CA 1
ATOM 728 C C . LEU A 1 90 ? -28.764 -7.763 46.694 1.00 96.56 90 LEU A C 1
ATOM 730 O O . LEU A 1 90 ? -27.852 -7.685 45.868 1.00 96.56 90 LEU A O 1
ATOM 734 N N . LYS A 1 91 ? -28.967 -8.871 47.422 1.00 96.62 91 LYS A N 1
ATOM 735 C CA . LYS A 1 91 ? -28.190 -10.109 47.224 1.00 96.62 91 LYS A CA 1
ATOM 736 C C . LYS A 1 91 ? -28.356 -10.647 45.807 1.00 96.62 91 LYS A C 1
ATOM 738 O O . LYS A 1 91 ? -27.353 -10.894 45.143 1.00 96.62 91 LYS A O 1
ATOM 743 N N . GLN A 1 92 ? -29.595 -10.775 45.326 1.00 95.00 92 GLN A N 1
ATOM 744 C CA . GLN A 1 92 ? -29.874 -11.299 43.987 1.00 95.00 92 GLN A CA 1
ATOM 745 C C . GLN A 1 92 ? -29.186 -10.457 42.900 1.00 95.00 92 GLN A C 1
ATOM 747 O O . GLN A 1 92 ? -28.480 -10.996 42.050 1.00 95.00 92 GLN A O 1
ATOM 752 N N . LYS A 1 93 ? -29.283 -9.125 42.999 1.00 96.31 93 LYS A N 1
ATOM 753 C CA . LYS A 1 93 ? -28.591 -8.200 42.091 1.00 96.31 93 LYS A CA 1
ATOM 754 C C . LYS A 1 93 ? -27.061 -8.296 42.180 1.00 96.31 93 LYS A C 1
ATOM 756 O O . LYS A 1 93 ? -26.377 -8.114 41.178 1.00 96.31 93 LYS A O 1
ATOM 761 N N . THR A 1 94 ? -26.516 -8.577 43.364 1.00 94.81 94 THR A N 1
ATOM 762 C CA . THR A 1 94 ? -25.069 -8.778 43.557 1.00 94.81 94 THR A CA 1
ATOM 763 C C . THR A 1 94 ? -24.596 -10.042 42.838 1.00 94.81 94 THR A C 1
ATOM 765 O O . THR A 1 94 ? -23.608 -9.989 42.113 1.00 94.81 94 THR A O 1
ATOM 768 N N . ILE A 1 95 ? -25.347 -11.143 42.962 1.00 93.25 95 ILE A N 1
ATOM 769 C CA . ILE A 1 95 ? -25.078 -12.415 42.271 1.00 93.25 95 ILE A CA 1
ATOM 770 C C . ILE A 1 95 ? -25.165 -12.244 40.746 1.00 93.25 95 ILE A C 1
ATOM 772 O O . ILE A 1 95 ? -24.335 -12.781 40.017 1.00 93.25 95 ILE A O 1
ATOM 776 N N . GLU A 1 96 ? -26.140 -11.484 40.242 1.00 90.31 96 GLU A N 1
ATOM 777 C CA . GLU A 1 96 ? -26.262 -11.186 38.807 1.00 90.31 96 GLU A CA 1
ATOM 778 C C . GLU A 1 96 ? -25.057 -10.401 38.271 1.00 90.31 96 GLU A C 1
ATOM 780 O O . GLU A 1 96 ? -24.469 -10.811 37.271 1.00 90.31 96 GLU A O 1
ATOM 785 N N . LEU A 1 97 ? -24.629 -9.341 38.967 1.00 88.44 97 LEU A N 1
ATOM 786 C CA . LEU A 1 97 ? -23.451 -8.547 38.589 1.00 88.44 97 LEU A CA 1
ATOM 787 C C . LEU A 1 97 ? -22.142 -9.350 38.669 1.00 88.44 97 LEU A C 1
ATOM 789 O O . LEU A 1 97 ? -21.275 -9.207 37.809 1.00 88.44 97 LEU A O 1
ATOM 793 N N . GLU A 1 98 ? -21.993 -10.211 39.679 1.00 86.81 98 GLU A N 1
ATOM 794 C CA . GLU A 1 98 ? -20.827 -11.090 39.821 1.00 86.81 98 GLU A CA 1
ATOM 795 C C . GLU A 1 98 ? -20.786 -12.154 38.711 1.00 86.81 98 GLU A C 1
ATOM 797 O O . GLU A 1 98 ? -19.723 -12.436 38.154 1.00 86.81 98 GLU A O 1
ATOM 802 N N . ASN A 1 99 ? -21.940 -12.695 38.311 1.00 82.56 99 ASN A N 1
ATOM 803 C CA . ASN A 1 99 ? -22.036 -13.596 37.163 1.00 82.56 99 ASN A CA 1
ATOM 804 C C . ASN A 1 99 ? -21.747 -12.880 35.834 1.00 82.56 99 ASN A C 1
ATOM 806 O O . ASN A 1 99 ? -21.043 -13.440 34.996 1.00 82.56 99 ASN A O 1
ATOM 810 N N . GLU A 1 100 ? -22.231 -11.653 35.629 1.00 81.19 100 GLU A N 1
ATOM 811 C CA . GLU A 1 100 ? -21.955 -10.860 34.420 1.00 81.19 100 GLU A CA 1
ATOM 812 C C . GLU A 1 100 ? -20.453 -10.537 34.288 1.00 81.19 100 GLU A C 1
ATOM 814 O O . GLU A 1 100 ? -19.858 -10.745 33.224 1.00 81.19 100 GLU A O 1
ATOM 819 N N . ALA A 1 101 ? -19.807 -10.148 35.394 1.00 73.69 101 ALA A N 1
ATOM 820 C CA . ALA A 1 101 ? -18.363 -9.915 35.466 1.00 73.69 101 ALA A CA 1
ATOM 821 C C . ALA A 1 101 ? -17.524 -11.192 35.252 1.00 73.69 101 ALA A C 1
ATOM 823 O O . ALA A 1 101 ? -16.461 -11.132 34.639 1.00 73.69 101 ALA A O 1
ATOM 824 N N . ASN A 1 102 ? -17.995 -12.355 35.718 1.00 69.12 102 ASN A N 1
ATOM 825 C CA . ASN A 1 102 ? -17.320 -13.640 35.490 1.00 69.12 102 ASN A CA 1
ATOM 826 C C . ASN A 1 102 ? -17.580 -14.226 34.087 1.00 69.12 102 ASN A C 1
ATOM 828 O O . ASN A 1 102 ? -16.752 -14.977 33.571 1.00 69.12 102 ASN A O 1
ATOM 832 N N . THR A 1 103 ? -18.712 -13.895 33.457 1.00 64.62 103 THR A N 1
ATOM 833 C CA . THR A 1 103 ? -19.060 -14.349 32.096 1.00 64.62 103 THR A CA 1
ATOM 834 C C . THR A 1 103 ? -18.305 -13.554 31.031 1.00 64.62 103 THR A C 1
ATOM 836 O O . THR A 1 103 ? -17.956 -14.090 29.977 1.00 64.62 103 THR A O 1
ATOM 839 N N . THR A 1 104 ? -18.013 -12.280 31.301 1.00 64.31 104 THR A N 1
ATOM 840 C CA . THR A 1 104 ? -17.252 -11.414 30.397 1.00 64.31 104 THR A CA 1
ATOM 841 C C . THR A 1 104 ? -15.754 -11.725 30.450 1.00 64.31 104 THR A C 1
ATOM 843 O O . THR A 1 104 ? -14.954 -11.075 31.121 1.00 64.31 104 THR A O 1
ATOM 846 N N . ASN A 1 105 ? -15.348 -12.733 29.672 1.00 74.50 105 ASN A N 1
ATOM 847 C CA . ASN A 1 105 ? -13.957 -13.165 29.516 1.00 74.50 105 ASN A CA 1
ATOM 848 C C . ASN A 1 105 ? -13.120 -12.192 28.651 1.00 74.50 105 ASN A C 1
ATOM 850 O O . ASN A 1 105 ? -12.397 -12.599 27.737 1.00 74.50 105 ASN A O 1
ATOM 854 N N . TYR A 1 106 ? -13.179 -10.894 28.969 1.00 79.62 106 TYR A N 1
ATOM 855 C CA . TYR A 1 106 ? -12.445 -9.818 28.295 1.00 79.62 106 TYR A CA 1
ATOM 856 C C . TYR A 1 106 ? -10.938 -10.079 28.223 1.00 79.62 106 TYR A C 1
ATOM 858 O O . TYR A 1 106 ? -10.266 -9.611 27.309 1.00 79.62 106 TYR A O 1
ATOM 866 N N . LYS A 1 107 ? -10.387 -10.837 29.180 1.00 82.56 107 LYS A N 1
ATOM 867 C CA . LYS A 1 107 ? -8.973 -11.215 29.186 1.00 82.56 107 LYS A CA 1
ATOM 868 C C . LYS A 1 107 ? -8.624 -12.169 28.040 1.00 82.56 107 LYS A C 1
ATOM 870 O O . LYS A 1 107 ? -7.576 -11.991 27.425 1.00 82.56 107 LYS A O 1
ATOM 875 N N . GLN A 1 108 ? -9.477 -13.153 27.749 1.00 85.62 108 GLN A N 1
ATOM 876 C CA . GLN A 1 108 ? -9.266 -14.062 26.623 1.00 85.62 108 GLN A CA 1
ATOM 877 C C . GLN A 1 108 ? -9.471 -13.334 25.293 1.00 85.62 108 GLN A C 1
ATOM 879 O O . GLN A 1 108 ? -8.601 -13.413 24.433 1.00 85.62 108 GLN A O 1
ATOM 884 N N . GLU A 1 109 ? -10.547 -12.547 25.162 1.00 87.81 109 GLU A N 1
ATOM 885 C CA . GLU A 1 109 ? -10.793 -11.732 23.962 1.00 87.81 109 GLU A CA 1
ATOM 886 C C . GLU A 1 109 ? -9.629 -10.772 23.671 1.00 87.81 109 GLU A C 1
ATOM 888 O O . GLU A 1 109 ? -9.219 -10.622 22.522 1.00 87.81 109 GLU A O 1
ATOM 893 N N . TYR A 1 110 ? -9.051 -10.160 24.710 1.00 89.19 110 TYR A N 1
ATOM 894 C CA . TYR A 1 110 ? -7.885 -9.289 24.584 1.00 89.19 110 TYR A CA 1
ATOM 895 C C . TYR A 1 110 ? -6.630 -10.032 24.101 1.00 89.19 110 TYR A C 1
ATOM 897 O O . TYR A 1 110 ? -5.954 -9.545 23.194 1.00 89.19 110 TYR A O 1
ATOM 905 N N . GLU A 1 111 ? -6.304 -11.199 24.670 1.00 92.38 111 GLU A N 1
ATOM 906 C CA . GLU A 1 111 ? -5.139 -11.984 24.227 1.00 92.38 111 GLU A CA 1
ATOM 907 C C . GLU A 1 111 ? -5.338 -12.562 22.814 1.00 92.38 111 GLU A C 1
ATOM 909 O O . GLU A 1 111 ? -4.398 -12.550 22.019 1.00 92.38 111 GLU A O 1
ATOM 914 N N . ASP A 1 112 ? -6.555 -12.986 22.454 1.00 94.56 112 ASP A N 1
ATOM 915 C CA . ASP A 1 112 ? -6.878 -13.458 21.102 1.00 94.56 112 ASP A CA 1
ATOM 916 C C . ASP A 1 112 ? -6.775 -12.322 20.068 1.00 94.56 112 ASP A C 1
ATOM 918 O O . ASP A 1 112 ? -6.166 -12.495 19.008 1.00 94.56 112 ASP A O 1
ATOM 922 N N . LEU A 1 113 ? -7.289 -11.128 20.392 1.00 96.19 113 LEU A N 1
ATOM 923 C CA . LEU A 1 113 ? -7.185 -9.940 19.538 1.00 96.19 113 LEU A CA 1
ATOM 924 C C . LEU A 1 113 ? -5.727 -9.483 19.371 1.00 96.19 113 LEU A C 1
ATOM 926 O O . LEU A 1 113 ? -5.291 -9.174 18.261 1.00 96.19 113 LEU A O 1
ATOM 930 N N . LYS A 1 114 ? -4.953 -9.483 20.461 1.00 96.56 114 LYS A N 1
ATOM 931 C CA . LYS A 1 114 ? -3.520 -9.161 20.466 1.00 96.56 114 LYS A CA 1
ATOM 932 C C . LYS A 1 114 ? -2.714 -10.157 19.632 1.00 96.56 114 LYS A C 1
ATOM 934 O O . LYS A 1 114 ? -1.884 -9.742 18.826 1.00 96.56 114 LYS A O 1
ATOM 939 N N . LYS A 1 115 ? -2.992 -11.457 19.756 1.00 97.12 115 LYS A N 1
ATOM 940 C CA . LYS A 1 115 ? -2.368 -12.495 18.927 1.00 97.12 115 LYS A CA 1
ATOM 941 C C . LYS A 1 115 ? -2.703 -12.307 17.443 1.00 97.12 115 LYS A C 1
ATOM 943 O O . LYS A 1 115 ? -1.807 -12.386 16.606 1.00 97.12 115 LYS A O 1
ATOM 948 N N . GLY A 1 116 ? -3.962 -12.000 17.120 1.00 97.38 116 GLY A N 1
ATOM 949 C CA . GLY A 1 116 ? -4.384 -11.684 15.753 1.00 97.38 116 GLY A CA 1
ATOM 950 C C . GLY A 1 116 ? -3.667 -10.460 15.167 1.00 97.38 116 GLY A C 1
ATOM 951 O O . GLY A 1 116 ? -3.313 -10.465 13.988 1.00 97.38 116 GLY A O 1
ATOM 952 N N . LEU A 1 117 ? -3.387 -9.443 15.990 1.00 97.38 117 LEU A N 1
ATOM 953 C CA . LEU A 1 117 ? -2.586 -8.279 15.600 1.00 97.38 117 LEU A CA 1
ATOM 954 C C . LEU A 1 117 ? -1.133 -8.677 15.278 1.00 97.38 117 LEU A C 1
ATOM 956 O O . LEU A 1 117 ? -0.641 -8.369 14.195 1.00 97.38 117 LEU A O 1
ATOM 960 N N . GLU A 1 118 ? -0.478 -9.442 16.158 1.00 97.25 118 GLU A N 1
ATOM 961 C CA . GLU A 1 118 ? 0.897 -9.923 15.942 1.00 97.25 118 GLU A CA 1
ATOM 962 C C . GLU A 1 118 ? 1.042 -10.831 14.706 1.00 97.25 118 GLU A C 1
ATOM 964 O O . GLU A 1 118 ? 2.108 -10.877 14.086 1.00 97.25 118 GLU A O 1
ATOM 969 N N . GLU A 1 119 ? 0.008 -11.601 14.357 1.00 97.56 119 GLU A N 1
ATOM 970 C CA . GLU A 1 119 ? -0.029 -12.399 13.126 1.00 97.56 119 GLU A CA 1
ATOM 971 C C . GLU A 1 119 ? -0.173 -11.507 11.882 1.00 97.56 119 GLU A C 1
ATOM 973 O O . GLU A 1 119 ? 0.524 -11.726 10.887 1.00 97.56 119 GLU A O 1
ATOM 978 N N . LYS A 1 120 ? -0.999 -10.454 11.950 1.00 97.62 120 LYS A N 1
ATOM 979 C CA . LYS A 1 120 ? -1.176 -9.487 10.856 1.00 97.62 120 LYS A CA 1
ATOM 980 C C . LYS A 1 120 ? 0.067 -8.639 10.600 1.00 97.62 120 LYS A C 1
ATOM 982 O O . LYS A 1 120 ? 0.416 -8.439 9.438 1.00 97.62 120 LYS A O 1
ATOM 987 N N . ASP A 1 121 ? 0.784 -8.219 11.638 1.00 97.88 121 ASP A N 1
ATOM 988 C CA . ASP A 1 121 ? 2.047 -7.486 11.477 1.00 97.88 121 ASP A CA 1
ATOM 989 C C . ASP A 1 121 ? 3.116 -8.339 10.767 1.00 97.88 121 ASP A C 1
ATOM 991 O O . ASP A 1 121 ? 3.805 -7.862 9.862 1.00 97.88 121 ASP A O 1
ATOM 995 N N . LYS A 1 122 ? 3.206 -9.638 11.093 1.00 97.69 122 LYS A N 1
ATOM 996 C CA . LYS A 1 122 ? 4.105 -10.586 10.403 1.00 97.69 122 LYS A CA 1
ATOM 997 C C . LYS A 1 122 ? 3.719 -10.783 8.933 1.00 97.69 122 LYS A C 1
ATOM 999 O O . LYS A 1 122 ? 4.601 -10.859 8.073 1.00 97.69 122 LYS A O 1
ATOM 1004 N N . GLU A 1 123 ? 2.422 -10.850 8.630 1.00 97.94 123 GLU A N 1
ATOM 1005 C CA . GLU A 1 123 ? 1.916 -10.926 7.253 1.00 97.94 123 GLU A CA 1
ATOM 1006 C C . GLU A 1 123 ? 2.288 -9.663 6.455 1.00 97.94 123 GLU A C 1
ATOM 1008 O O . GLU A 1 123 ? 2.803 -9.768 5.341 1.00 97.94 123 GLU A O 1
ATOM 1013 N N . ILE A 1 124 ? 2.119 -8.478 7.051 1.00 98.25 124 ILE A N 1
ATOM 1014 C CA . ILE A 1 124 ? 2.474 -7.184 6.451 1.00 98.25 124 ILE A CA 1
ATOM 1015 C C . ILE A 1 124 ? 3.973 -7.101 6.131 1.00 98.25 124 ILE A C 1
ATOM 1017 O O . ILE A 1 124 ? 4.328 -6.750 5.005 1.00 98.25 124 ILE A O 1
ATOM 1021 N N . GLU A 1 125 ? 4.861 -7.447 7.069 1.00 97.75 125 GLU A N 1
ATOM 1022 C CA . GLU A 1 125 ? 6.312 -7.436 6.812 1.00 97.75 125 GLU A CA 1
ATOM 1023 C C . GLU A 1 125 ? 6.718 -8.437 5.719 1.00 97.75 125 GLU A C 1
ATOM 1025 O O . GLU A 1 125 ? 7.517 -8.113 4.838 1.00 97.75 125 GLU A O 1
ATOM 1030 N N . THR A 1 126 ? 6.098 -9.621 5.695 1.00 97.94 126 THR A N 1
ATOM 1031 C CA . THR A 1 126 ? 6.333 -10.622 4.639 1.00 97.94 126 THR A CA 1
ATOM 1032 C C . THR A 1 126 ? 5.911 -10.096 3.259 1.00 97.94 126 THR A C 1
ATOM 1034 O O . THR A 1 126 ? 6.623 -10.283 2.269 1.00 97.94 126 THR A O 1
ATOM 1037 N N . LEU A 1 127 ? 4.773 -9.395 3.177 1.00 98.12 127 LEU A N 1
ATOM 1038 C CA . LEU A 1 127 ? 4.282 -8.787 1.936 1.00 98.12 127 LEU A CA 1
ATOM 1039 C C . LEU A 1 127 ? 5.149 -7.605 1.470 1.00 98.12 127 LEU A C 1
ATOM 1041 O O . LEU A 1 127 ? 5.413 -7.490 0.270 1.00 98.12 127 LEU A O 1
ATOM 1045 N N . LYS A 1 128 ? 5.646 -6.762 2.387 1.00 98.12 128 LYS A N 1
ATOM 1046 C CA . LYS A 1 128 ? 6.618 -5.698 2.070 1.00 98.12 128 LYS A CA 1
ATOM 1047 C C . LYS A 1 128 ? 7.893 -6.276 1.460 1.00 98.12 128 LYS A C 1
ATOM 1049 O O . LYS A 1 128 ? 8.295 -5.850 0.380 1.00 98.12 128 LYS A O 1
ATOM 1054 N N . GLN A 1 129 ? 8.485 -7.282 2.107 1.00 97.81 129 GLN A N 1
ATOM 1055 C CA . GLN A 1 129 ? 9.710 -7.928 1.635 1.00 97.81 129 GLN A CA 1
ATOM 1056 C C . GLN A 1 129 ? 9.531 -8.520 0.226 1.00 97.81 129 GLN A C 1
ATOM 1058 O O . GLN A 1 129 ? 10.333 -8.255 -0.670 1.00 97.81 129 GLN A O 1
ATOM 1063 N N . LYS A 1 130 ? 8.418 -9.225 -0.011 1.00 98.00 130 LYS A N 1
ATOM 1064 C CA . LYS A 1 130 ? 8.080 -9.769 -1.334 1.00 98.00 130 LYS A CA 1
ATOM 1065 C C . LYS A 1 130 ? 7.860 -8.683 -2.398 1.00 98.00 130 LYS A C 1
ATOM 1067 O O . LYS A 1 130 ? 8.183 -8.895 -3.564 1.00 98.00 130 LYS A O 1
ATOM 1072 N N . THR A 1 131 ? 7.326 -7.523 -2.015 1.00 97.94 131 THR A N 1
ATOM 1073 C CA . THR A 1 131 ? 7.142 -6.379 -2.926 1.00 97.94 131 THR A CA 1
ATOM 1074 C C . THR A 1 131 ? 8.497 -5.831 -3.376 1.00 97.94 131 THR A C 1
ATOM 1076 O O . THR A 1 131 ? 8.729 -5.700 -4.575 1.00 97.94 131 THR A O 1
ATOM 1079 N N . ILE A 1 132 ? 9.428 -5.631 -2.436 1.00 97.56 132 ILE A N 1
ATOM 1080 C CA . ILE A 1 132 ? 10.807 -5.197 -2.716 1.00 97.56 132 ILE A CA 1
ATOM 1081 C C . ILE A 1 132 ? 11.522 -6.197 -3.640 1.00 97.56 132 ILE A C 1
ATOM 1083 O O . ILE A 1 132 ? 12.235 -5.800 -4.562 1.00 97.56 132 ILE A O 1
ATOM 1087 N N . GLU A 1 133 ? 11.341 -7.502 -3.433 1.00 97.56 133 GLU A N 1
ATOM 1088 C CA . GLU A 1 133 ? 11.921 -8.538 -4.300 1.00 97.56 133 GLU A CA 1
ATOM 1089 C C . GLU A 1 133 ? 11.392 -8.458 -5.740 1.00 97.56 133 GLU A C 1
ATOM 1091 O O . GLU A 1 133 ? 12.190 -8.469 -6.682 1.00 97.56 133 GLU A O 1
ATOM 1096 N N . LEU A 1 134 ? 10.077 -8.290 -5.916 1.00 97.50 134 LEU A N 1
ATOM 1097 C CA . LEU A 1 134 ? 9.440 -8.141 -7.229 1.00 97.50 134 LEU A CA 1
ATOM 1098 C C . LEU A 1 134 ? 9.848 -6.843 -7.943 1.00 97.50 134 LEU A C 1
ATOM 1100 O O . LEU A 1 134 ? 10.106 -6.868 -9.145 1.00 97.50 134 LEU A O 1
ATOM 1104 N N . GLU A 1 135 ? 9.966 -5.721 -7.227 1.00 97.19 135 GLU A N 1
ATOM 1105 C CA . GLU A 1 135 ? 10.464 -4.452 -7.780 1.00 97.19 135 GLU A CA 1
ATOM 1106 C C . GLU A 1 135 ? 11.917 -4.574 -8.263 1.00 97.19 135 GLU A C 1
ATOM 1108 O O . GLU A 1 135 ? 12.266 -4.106 -9.353 1.00 97.19 135 GLU A O 1
ATOM 1113 N N . ASN A 1 136 ? 12.764 -5.262 -7.491 1.00 96.44 136 ASN A N 1
ATOM 1114 C CA . ASN A 1 136 ? 14.142 -5.557 -7.877 1.00 96.44 136 ASN A CA 1
ATOM 1115 C C . ASN A 1 136 ? 14.219 -6.485 -9.099 1.00 96.44 136 ASN A C 1
ATOM 1117 O O . ASN A 1 136 ? 15.098 -6.309 -9.946 1.00 96.44 136 ASN A O 1
ATOM 1121 N N . GLU A 1 137 ? 13.333 -7.477 -9.212 1.00 95.81 137 GLU A N 1
ATOM 1122 C CA . GLU A 1 137 ? 13.282 -8.370 -10.374 1.00 95.81 137 GLU A CA 1
ATOM 1123 C C . GLU A 1 137 ? 12.795 -7.633 -11.632 1.00 95.81 137 GLU A C 1
ATOM 1125 O O . GLU A 1 137 ? 13.458 -7.674 -12.670 1.00 95.81 137 GLU A O 1
ATOM 1130 N N . ALA A 1 138 ? 11.709 -6.862 -11.522 1.00 95.94 138 ALA A N 1
ATOM 1131 C CA . ALA A 1 138 ? 11.190 -6.021 -12.599 1.00 95.94 138 ALA A CA 1
ATOM 1132 C C . ALA A 1 138 ? 12.243 -5.018 -13.101 1.00 95.94 138 ALA A C 1
ATOM 1134 O O . ALA A 1 138 ? 12.437 -4.882 -14.310 1.00 95.94 138 ALA A O 1
ATOM 1135 N N . SER A 1 139 ? 12.984 -4.383 -12.187 1.00 93.62 139 SER A N 1
ATOM 1136 C CA . SER A 1 139 ? 14.079 -3.463 -12.521 1.00 93.62 139 SER A CA 1
ATOM 1137 C C . SER A 1 139 ? 15.207 -4.157 -13.296 1.00 93.62 139 SER A C 1
ATOM 1139 O O . SER A 1 139 ? 15.713 -3.609 -14.277 1.00 93.62 139 SER A O 1
ATOM 1141 N N . LYS A 1 140 ? 15.576 -5.391 -12.916 1.00 95.00 140 LYS A N 1
ATOM 1142 C CA . LYS A 1 140 ? 16.572 -6.198 -13.648 1.00 95.00 140 LYS A CA 1
ATOM 1143 C C . LYS A 1 140 ? 16.096 -6.550 -15.057 1.00 95.00 140 LYS A C 1
ATOM 1145 O O . LYS A 1 140 ? 16.880 -6.419 -15.996 1.00 95.00 140 LYS A O 1
ATOM 1150 N N . TYR A 1 141 ? 14.834 -6.954 -15.226 1.00 94.81 141 TYR A N 1
ATOM 1151 C CA . TYR A 1 141 ? 14.281 -7.241 -16.554 1.00 94.81 141 TYR A CA 1
ATOM 1152 C C . TYR A 1 141 ? 14.190 -5.989 -17.425 1.00 94.81 141 TYR A C 1
ATOM 1154 O O . TYR A 1 141 ? 14.560 -6.052 -18.593 1.00 94.81 141 TYR A O 1
ATOM 1162 N N . GLN A 1 142 ? 13.764 -4.846 -16.878 1.00 89.69 142 GLN A N 1
ATOM 1163 C CA . GLN A 1 142 ? 13.737 -3.578 -17.613 1.00 89.69 142 GLN A CA 1
ATOM 1164 C C . GLN A 1 142 ? 15.141 -3.142 -18.049 1.00 89.69 142 GLN A C 1
ATOM 1166 O O . GLN A 1 142 ? 15.321 -2.750 -19.199 1.00 89.69 142 GLN A O 1
ATOM 1171 N N . TYR A 1 143 ? 16.146 -3.276 -17.177 1.00 89.19 143 TYR A N 1
ATOM 1172 C CA . TYR A 1 143 ? 17.541 -3.006 -17.526 1.00 89.19 143 TYR A CA 1
ATOM 1173 C C . TYR A 1 143 ? 18.053 -3.939 -18.635 1.00 89.19 143 TYR A C 1
ATOM 1175 O O . TYR A 1 143 ? 18.618 -3.472 -19.623 1.00 89.19 143 TYR A O 1
ATOM 1183 N N . ALA A 1 144 ? 17.822 -5.250 -18.509 1.00 86.56 144 ALA A N 1
ATOM 1184 C CA . ALA A 1 144 ? 18.243 -6.234 -19.506 1.00 86.56 144 ALA A CA 1
ATOM 1185 C C . ALA A 1 144 ? 17.533 -6.034 -20.856 1.00 86.56 144 ALA A C 1
ATOM 1187 O O . ALA A 1 144 ? 18.169 -6.124 -21.905 1.00 86.56 144 ALA A O 1
ATOM 1188 N N . LEU A 1 145 ? 16.235 -5.714 -20.835 1.00 87.25 145 LEU A N 1
ATOM 1189 C CA . LEU A 1 145 ? 15.461 -5.400 -22.032 1.00 87.25 145 LEU A CA 1
ATOM 1190 C C . LEU A 1 145 ? 15.960 -4.104 -22.676 1.00 87.25 145 LEU A C 1
ATOM 1192 O O . LEU A 1 145 ? 16.153 -4.081 -23.886 1.00 87.25 145 LEU A O 1
ATOM 1196 N N . GLY A 1 146 ? 16.232 -3.059 -21.891 1.00 80.75 146 GLY A N 1
ATOM 1197 C CA . GLY A 1 146 ? 16.841 -1.819 -22.375 1.00 8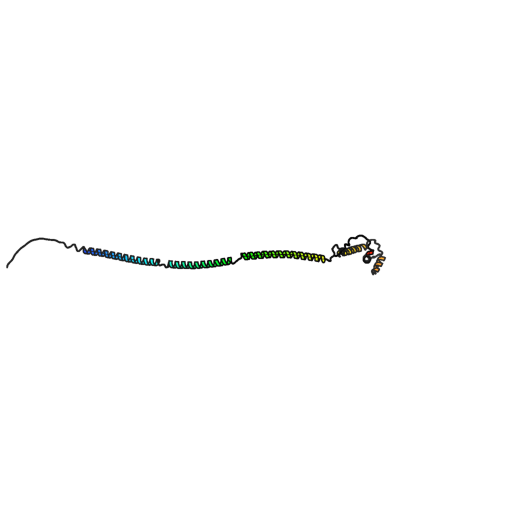0.75 146 GLY A CA 1
ATOM 1198 C C . GLY A 1 146 ? 18.179 -2.080 -23.066 1.00 80.75 146 GLY A C 1
ATOM 1199 O O . GLY A 1 146 ? 18.349 -1.715 -24.221 1.00 80.75 146 GLY A O 1
ATOM 1200 N N . ALA A 1 147 ? 19.082 -2.820 -22.420 1.00 75.81 147 ALA A N 1
ATOM 1201 C CA . ALA A 1 147 ? 20.381 -3.181 -22.990 1.00 75.81 147 ALA A CA 1
ATOM 1202 C C . ALA A 1 147 ? 20.287 -4.063 -24.255 1.00 75.81 147 ALA A C 1
ATOM 1204 O O . ALA A 1 147 ? 21.160 -3.987 -25.114 1.00 75.81 147 ALA A O 1
ATOM 1205 N N . ALA A 1 148 ? 19.245 -4.893 -24.385 1.00 75.50 148 ALA A N 1
ATOM 1206 C CA . ALA A 1 148 ? 19.015 -5.732 -25.565 1.00 75.50 148 ALA A CA 1
ATOM 1207 C C . ALA A 1 148 ? 18.250 -5.021 -26.699 1.00 75.50 148 ALA A C 1
ATOM 1209 O O . ALA A 1 148 ? 18.325 -5.452 -27.849 1.00 75.50 148 ALA A O 1
ATOM 1210 N N . THR A 1 149 ? 17.493 -3.964 -26.385 1.00 71.81 149 THR A N 1
ATOM 1211 C CA . THR A 1 149 ? 16.682 -3.193 -27.348 1.00 71.81 149 THR A CA 1
ATOM 1212 C C . THR A 1 149 ? 17.300 -1.849 -27.726 1.00 71.81 149 THR A C 1
ATOM 1214 O O . THR A 1 149 ? 16.789 -1.194 -28.636 1.00 71.81 149 THR A O 1
ATOM 1217 N N . ASP A 1 150 ? 18.408 -1.448 -27.093 1.00 66.44 150 ASP A N 1
ATOM 1218 C CA . ASP A 1 150 ? 19.152 -0.254 -27.480 1.00 66.44 150 ASP A CA 1
ATOM 1219 C C . ASP A 1 150 ? 19.862 -0.464 -28.825 1.00 66.44 150 ASP A C 1
ATOM 1221 O O . ASP A 1 150 ? 20.980 -0.965 -28.925 1.00 66.44 150 ASP A O 1
ATOM 1225 N N . THR A 1 151 ? 19.162 -0.087 -29.892 1.00 63.72 151 THR A N 1
ATOM 1226 C CA . THR A 1 151 ? 19.683 -0.046 -31.260 1.00 63.72 151 THR A CA 1
ATOM 1227 C C . THR A 1 151 ? 20.453 1.239 -31.556 1.00 63.72 151 THR A C 1
ATOM 1229 O O . THR A 1 151 ? 20.880 1.444 -32.696 1.00 63.72 151 THR A O 1
ATOM 1232 N N . ARG A 1 152 ? 20.635 2.132 -30.570 1.00 61.78 152 ARG A N 1
ATOM 1233 C CA . ARG A 1 152 ? 21.455 3.327 -30.751 1.00 61.78 152 ARG A CA 1
ATOM 1234 C C . ARG A 1 152 ? 22.919 2.923 -30.697 1.00 61.78 152 ARG A C 1
ATOM 1236 O O . ARG A 1 152 ? 23.391 2.307 -29.747 1.00 61.78 152 ARG A O 1
ATOM 1243 N N . LEU A 1 153 ? 23.649 3.310 -31.736 1.00 61.28 153 LEU A N 1
ATOM 1244 C CA . LEU A 1 153 ? 25.101 3.262 -31.707 1.00 61.28 153 LEU A CA 1
ATOM 1245 C C . LEU A 1 153 ? 25.597 4.145 -30.553 1.00 61.28 153 LEU A C 1
ATOM 1247 O O . LEU A 1 153 ? 25.028 5.208 -30.298 1.00 61.28 153 LEU A O 1
ATOM 1251 N N . SER A 1 154 ? 26.639 3.690 -29.854 1.00 64.31 154 SER A N 1
ATOM 1252 C CA . SER A 1 154 ? 27.239 4.427 -28.736 1.00 64.31 154 SER A CA 1
ATOM 1253 C C . SER A 1 154 ? 27.616 5.852 -29.157 1.00 64.31 154 SER A C 1
ATOM 1255 O O . SER A 1 154 ? 27.986 6.079 -30.308 1.00 64.31 154 SER A O 1
ATOM 1257 N N . ASP A 1 155 ? 27.628 6.813 -28.229 1.00 61.88 155 ASP A N 1
ATOM 1258 C CA . ASP A 1 155 ? 28.096 8.169 -28.550 1.00 61.88 155 ASP A CA 1
ATOM 1259 C C . ASP A 1 155 ? 29.542 8.187 -29.091 1.00 61.88 155 ASP A C 1
ATOM 1261 O O . ASP A 1 155 ? 29.881 9.035 -29.920 1.00 61.88 155 ASP A O 1
ATOM 1265 N N . ASN A 1 156 ? 30.352 7.201 -28.684 1.00 65.94 156 ASN A N 1
ATOM 1266 C CA . ASN A 1 156 ? 31.719 6.955 -29.153 1.00 65.94 156 ASN A CA 1
ATOM 1267 C C . ASN A 1 156 ? 31.813 6.062 -30.409 1.00 65.94 156 ASN A C 1
ATOM 1269 O O . ASN A 1 156 ? 32.921 5.703 -30.806 1.00 65.94 156 ASN A O 1
ATOM 1273 N N . ASP A 1 157 ? 30.696 5.661 -31.017 1.00 68.75 157 ASP A N 1
ATOM 1274 C CA . ASP A 1 157 ? 30.701 4.907 -32.272 1.00 68.75 157 ASP A CA 1
ATOM 1275 C C . ASP A 1 157 ? 31.104 5.821 -33.440 1.00 68.75 157 ASP A C 1
ATOM 1277 O O . ASP A 1 157 ? 30.605 6.940 -33.590 1.00 68.75 157 ASP A O 1
ATOM 1281 N N . GLU A 1 158 ? 32.011 5.345 -34.287 1.00 64.88 158 GLU A N 1
ATOM 1282 C CA . GLU A 1 158 ? 32.488 6.076 -35.464 1.00 64.88 158 GLU A CA 1
ATOM 1283 C C . GLU A 1 158 ? 31.338 6.348 -36.455 1.00 64.88 158 GLU A C 1
ATOM 1285 O O . GLU A 1 158 ? 31.265 7.429 -37.036 1.00 64.88 158 GLU A O 1
ATOM 1290 N N . ASN A 1 159 ? 30.358 5.438 -36.536 1.00 66.94 159 ASN A N 1
ATOM 1291 C CA . ASN A 1 159 ? 29.152 5.564 -37.358 1.00 66.94 159 ASN A CA 1
ATOM 1292 C C . ASN A 1 159 ? 27.981 6.277 -36.648 1.00 66.94 159 ASN A C 1
ATOM 1294 O O . ASN A 1 159 ? 26.864 6.297 -37.174 1.00 66.94 159 ASN A O 1
ATOM 1298 N N . ASN A 1 160 ? 28.193 6.880 -35.471 1.00 74.56 160 ASN A N 1
ATOM 1299 C CA . ASN A 1 160 ? 27.183 7.714 -34.815 1.00 74.56 160 ASN A CA 1
ATOM 1300 C C . ASN A 1 160 ? 26.735 8.857 -35.764 1.00 74.56 160 ASN A C 1
ATOM 1302 O O . ASN A 1 160 ? 27.585 9.633 -36.216 1.00 74.56 160 ASN A O 1
ATOM 1306 N N . PRO A 1 161 ? 25.423 9.049 -36.029 1.00 74.38 161 PRO A N 1
ATOM 1307 C CA . PRO A 1 161 ? 24.912 10.153 -36.852 1.00 74.38 161 PRO A CA 1
ATOM 1308 C C . PRO A 1 161 ? 25.392 11.554 -36.432 1.00 74.38 161 PRO A C 1
ATOM 1310 O O . PRO A 1 161 ? 25.457 12.468 -37.258 1.00 74.38 161 PRO A O 1
ATOM 1313 N N . VAL A 1 162 ? 25.755 11.739 -35.157 1.00 77.69 162 VAL A N 1
ATOM 1314 C CA . VAL A 1 162 ? 26.352 12.979 -34.641 1.00 77.69 162 VAL A CA 1
ATOM 1315 C C . VAL A 1 162 ? 27.734 13.251 -35.251 1.00 77.69 162 VAL A C 1
ATOM 1317 O O . VAL A 1 162 ? 28.067 14.414 -35.474 1.00 77.69 162 VAL A O 1
ATOM 1320 N N . ASN A 1 163 ? 28.527 12.218 -35.548 1.00 81.12 163 ASN A N 1
ATOM 1321 C CA . ASN A 1 163 ? 29.858 12.359 -36.144 1.00 81.12 163 ASN A CA 1
ATOM 1322 C C . ASN A 1 163 ? 29.762 12.692 -37.637 1.00 81.12 163 ASN A C 1
ATOM 1324 O O . ASN A 1 163 ? 30.283 13.729 -38.037 1.00 81.12 163 ASN A O 1
ATOM 1328 N N . LEU A 1 164 ? 28.931 11.973 -38.403 1.00 82.69 164 LEU A N 1
ATOM 1329 C CA . LEU A 1 164 ? 28.622 12.327 -39.798 1.00 82.69 164 LEU A CA 1
ATOM 1330 C C . LEU A 1 164 ? 28.173 13.796 -39.942 1.00 82.69 164 LEU A C 1
ATOM 1332 O O . LEU A 1 164 ? 28.585 14.498 -40.866 1.00 82.69 164 LEU A O 1
ATOM 1336 N N . LYS A 1 165 ? 27.359 14.299 -39.003 1.00 86.75 165 LYS A N 1
ATOM 1337 C CA . LYS A 1 165 ? 26.952 15.712 -38.981 1.00 86.75 165 LYS A CA 1
ATOM 1338 C C . LYS A 1 165 ? 28.136 16.669 -38.769 1.00 86.75 165 LYS A C 1
ATOM 1340 O O . LYS A 1 165 ? 28.158 17.725 -39.399 1.00 86.75 165 LYS A O 1
ATOM 1345 N N . LYS A 1 166 ? 29.096 16.338 -37.897 1.00 87.38 166 LYS A N 1
ATOM 1346 C CA . LYS A 1 166 ? 30.320 17.141 -37.693 1.00 87.38 166 LYS A CA 1
ATOM 1347 C C . LYS A 1 166 ? 31.188 17.139 -38.951 1.00 87.38 166 LYS A C 1
ATOM 1349 O O . LYS A 1 166 ? 31.652 18.204 -39.349 1.00 87.38 166 LYS A O 1
ATOM 1354 N N . ASP A 1 167 ? 31.346 15.988 -39.595 1.00 86.88 167 ASP A N 1
ATOM 1355 C CA . ASP A 1 167 ? 32.194 15.837 -40.781 1.00 86.88 167 ASP A CA 1
ATOM 1356 C C . ASP A 1 167 ? 31.634 16.614 -41.978 1.00 86.88 167 ASP A C 1
ATOM 1358 O O . ASP A 1 167 ? 32.375 17.320 -42.660 1.00 86.88 167 ASP A O 1
ATOM 1362 N N . ILE A 1 168 ? 30.310 16.590 -42.179 1.00 89.31 168 ILE A N 1
ATOM 1363 C CA . ILE A 1 168 ? 29.627 17.416 -43.190 1.00 89.31 168 ILE A CA 1
ATOM 1364 C C . ILE A 1 168 ? 29.862 18.914 -42.937 1.00 89.31 168 ILE A C 1
ATOM 1366 O O . ILE A 1 168 ? 30.133 19.656 -43.881 1.00 89.31 168 ILE A O 1
ATOM 1370 N N . LEU A 1 169 ? 29.794 19.370 -41.680 1.00 92.88 169 LEU A N 1
ATOM 1371 C CA . LEU A 1 169 ? 30.066 20.770 -41.326 1.00 92.88 169 LEU A CA 1
ATOM 1372 C C . LEU A 1 169 ? 31.544 21.138 -41.547 1.00 92.88 169 LEU A C 1
ATOM 1374 O O . LEU A 1 169 ? 31.835 22.182 -42.128 1.00 92.88 169 LEU A O 1
ATOM 1378 N N . SER A 1 170 ? 32.475 20.262 -41.160 1.00 92.44 170 SER A N 1
ATOM 1379 C CA . SER A 1 170 ? 33.912 20.464 -41.381 1.00 92.44 170 SER A CA 1
ATOM 1380 C C . SER A 1 170 ? 34.265 20.518 -42.873 1.00 92.44 170 SER A C 1
ATOM 1382 O O . SER A 1 170 ? 35.032 21.386 -43.301 1.00 92.44 170 SER A O 1
ATOM 1384 N N . LEU A 1 171 ? 33.648 19.657 -43.689 1.00 92.00 171 LEU A N 1
ATOM 1385 C CA . LEU A 1 171 ? 33.769 19.691 -45.145 1.00 92.00 171 LEU A CA 1
ATOM 1386 C C . LEU A 1 171 ? 33.174 20.980 -45.728 1.00 92.00 171 LEU A C 1
ATOM 1388 O O . LEU A 1 171 ? 33.790 21.588 -46.600 1.00 92.00 171 LEU A O 1
ATOM 1392 N N . GLN A 1 172 ? 32.013 21.429 -45.241 1.00 91.88 172 GLN A N 1
ATOM 1393 C CA . GLN A 1 172 ? 31.390 22.680 -45.679 1.00 91.88 172 GLN A CA 1
ATOM 1394 C C . GLN A 1 172 ? 32.307 23.887 -45.440 1.00 91.88 172 GLN A C 1
ATOM 1396 O O . GLN A 1 172 ? 32.480 24.699 -46.353 1.00 91.88 172 GLN A O 1
ATOM 1401 N N . ASP A 1 173 ? 32.908 24.010 -44.254 1.00 91.94 173 ASP A N 1
ATOM 1402 C CA . ASP A 1 173 ? 33.842 25.101 -43.956 1.00 91.94 173 ASP A CA 1
ATOM 1403 C C . ASP A 1 173 ? 35.147 24.972 -44.763 1.00 91.94 173 ASP A C 1
ATOM 1405 O O . ASP A 1 173 ? 35.587 25.945 -45.378 1.00 91.94 173 ASP A O 1
ATOM 1409 N N . SER A 1 174 ? 35.692 23.760 -44.908 1.00 91.50 174 SER A N 1
ATOM 1410 C CA . SER A 1 174 ? 36.875 23.504 -45.748 1.00 91.50 174 SER A CA 1
ATOM 1411 C C . SER A 1 174 ? 36.646 23.891 -47.217 1.00 91.50 174 SER A C 1
ATOM 1413 O O . SER A 1 174 ? 37.465 24.582 -47.823 1.00 91.50 174 SER A O 1
ATOM 1415 N N . LEU A 1 175 ? 35.497 23.519 -47.795 1.00 89.94 175 LEU A N 1
ATOM 1416 C CA . LEU A 1 175 ? 35.091 23.913 -49.150 1.00 89.94 175 LEU A CA 1
ATOM 1417 C C . LEU A 1 175 ? 34.840 25.417 -49.258 1.00 89.94 175 LEU A C 1
ATOM 1419 O O . LEU A 1 175 ? 35.110 26.025 -50.297 1.00 89.94 175 LEU A O 1
ATOM 1423 N N . LYS A 1 176 ? 34.278 26.031 -48.215 1.00 87.69 176 LYS A N 1
ATOM 1424 C CA . LYS A 1 176 ? 34.025 27.472 -48.151 1.00 87.69 176 LYS A CA 1
ATOM 1425 C C . LYS A 1 176 ? 35.322 28.264 -48.149 1.00 87.69 176 LYS A C 1
ATOM 1427 O O . LYS A 1 176 ? 35.291 29.331 -48.756 1.00 87.69 176 LYS A O 1
ATOM 1432 N N . ASP A 1 177 ? 36.396 27.763 -47.547 1.00 85.12 177 ASP A N 1
ATOM 1433 C CA . ASP A 1 177 ? 37.700 28.430 -47.485 1.00 85.12 177 ASP A CA 1
ATOM 1434 C C . ASP A 1 177 ? 38.577 28.134 -48.712 1.00 85.12 177 ASP A C 1
ATOM 1436 O O . ASP A 1 177 ? 39.123 29.064 -49.308 1.00 85.12 177 ASP A O 1
ATOM 1440 N N . TYR A 1 178 ? 38.623 26.882 -49.181 1.00 84.06 178 TYR A N 1
ATOM 1441 C CA . TYR A 1 178 ? 39.378 26.483 -50.381 1.00 84.06 178 TYR A CA 1
ATOM 1442 C C . TYR A 1 178 ? 38.961 27.257 -51.645 1.00 84.06 178 TYR A C 1
ATOM 1444 O O . TYR A 1 178 ? 39.782 27.581 -52.497 1.00 84.06 178 TYR A O 1
ATOM 1452 N N . THR A 1 179 ? 37.676 27.602 -51.759 1.00 83.38 179 THR A N 1
ATOM 1453 C CA . THR A 1 179 ? 37.099 28.282 -52.936 1.00 83.38 179 THR A CA 1
ATOM 1454 C C . THR A 1 179 ? 37.011 29.810 -52.793 1.00 83.38 179 THR A C 1
ATOM 1456 O O . THR A 1 179 ? 36.276 30.478 -53.527 1.00 83.38 179 THR A O 1
ATOM 1459 N N . VAL A 1 180 ? 37.724 30.406 -51.830 1.00 81.38 180 VAL A N 1
ATOM 1460 C CA . VAL A 1 180 ? 37.711 31.861 -51.611 1.00 81.38 180 VAL A CA 1
ATOM 1461 C C . VAL A 1 180 ? 38.548 32.597 -52.658 1.00 81.38 180 VAL A C 1
ATOM 1463 O O . VAL A 1 180 ? 39.768 32.682 -52.570 1.00 81.38 180 VAL A O 1
ATOM 1466 N N . VAL A 1 181 ? 37.866 33.273 -53.582 1.00 72.81 181 VAL A N 1
ATOM 1467 C CA . VAL A 1 181 ? 38.480 34.213 -54.534 1.00 72.81 181 VAL A CA 1
ATOM 1468 C C . VAL A 1 181 ? 38.810 35.557 -53.851 1.00 72.81 181 VAL A C 1
ATOM 1470 O O . VAL A 1 181 ? 38.118 36.565 -54.041 1.00 72.81 181 VAL A O 1
ATOM 1473 N N . LYS A 1 182 ? 39.858 35.586 -53.014 1.00 66.50 182 LYS A N 1
ATOM 1474 C CA . LYS A 1 182 ? 40.410 36.806 -52.382 1.00 66.50 182 LYS A CA 1
ATOM 1475 C C . LYS A 1 182 ? 41.916 36.931 -52.636 1.00 66.50 182 LYS A C 1
ATOM 1477 O O . LYS A 1 182 ? 42.639 35.950 -52.574 1.00 66.50 182 LYS A O 1
ATOM 1482 N N . GLY A 1 183 ? 42.387 38.165 -52.826 1.00 64.94 183 GLY A N 1
ATOM 1483 C CA . GLY A 1 183 ? 43.796 38.467 -53.112 1.00 64.94 183 GLY A CA 1
ATOM 1484 C C . GLY A 1 183 ? 44.130 38.443 -54.608 1.00 64.94 183 GLY A C 1
ATOM 1485 O O . GLY A 1 183 ? 43.231 38.450 -55.448 1.00 64.94 183 GLY A O 1
ATOM 1486 N N . LYS A 1 184 ? 45.431 38.443 -54.926 1.00 60.88 184 LYS A N 1
ATOM 1487 C CA . LYS A 1 184 ? 45.964 38.256 -56.286 1.00 60.88 184 LYS A CA 1
ATOM 1488 C C . LYS A 1 184 ? 46.041 36.758 -56.605 1.00 60.88 184 LYS A C 1
ATOM 1490 O O . LYS A 1 184 ? 47.122 36.180 -56.584 1.00 60.88 184 LYS A O 1
ATOM 1495 N N . ILE A 1 185 ? 44.885 36.128 -56.792 1.00 67.25 185 ILE A N 1
ATOM 1496 C CA . ILE A 1 185 ? 44.792 34.748 -57.280 1.00 67.25 185 ILE A CA 1
ATOM 1497 C C . ILE A 1 185 ? 44.390 34.834 -58.748 1.00 67.25 185 ILE A C 1
ATOM 1499 O O . ILE A 1 185 ? 43.282 35.282 -59.053 1.00 67.25 185 ILE A O 1
ATOM 1503 N N . ASP A 1 186 ? 45.288 34.423 -59.637 1.00 65.44 186 ASP A N 1
ATOM 1504 C CA . ASP A 1 186 ? 45.036 34.408 -61.074 1.00 65.44 186 ASP A CA 1
ATOM 1505 C C . ASP A 1 186 ? 44.154 33.199 -61.409 1.00 65.44 186 ASP A C 1
ATOM 1507 O O . ASP A 1 186 ? 44.612 32.060 -61.453 1.00 65.44 186 ASP A O 1
ATOM 1511 N N . ILE A 1 187 ? 42.854 33.448 -61.583 1.00 72.62 187 ILE A N 1
ATOM 1512 C CA . ILE A 1 187 ? 41.880 32.424 -61.973 1.00 72.62 187 ILE A CA 1
ATOM 1513 C C . ILE A 1 187 ? 41.726 32.432 -63.490 1.00 72.62 187 ILE A C 1
ATOM 1515 O O . ILE A 1 187 ? 41.250 33.411 -64.076 1.00 72.62 187 ILE A O 1
ATOM 1519 N N . THR A 1 188 ? 42.064 31.304 -64.110 1.00 80.25 188 THR A N 1
ATOM 1520 C CA . THR A 1 188 ? 41.885 31.042 -65.537 1.00 80.25 188 THR A CA 1
ATOM 1521 C C . THR A 1 188 ? 40.404 31.143 -65.915 1.00 80.25 188 THR A C 1
ATOM 1523 O O . THR A 1 188 ? 39.611 30.221 -65.722 1.00 80.25 188 THR A O 1
ATOM 1526 N N . THR A 1 189 ? 39.992 32.292 -66.455 1.00 78.75 189 THR A N 1
ATOM 1527 C CA . THR A 1 189 ? 38.566 32.568 -66.706 1.00 78.75 189 THR A CA 1
ATOM 1528 C C . THR A 1 189 ? 37.983 31.653 -67.797 1.00 78.75 189 THR A C 1
ATOM 1530 O O . THR A 1 189 ? 36.798 31.325 -67.743 1.00 78.75 189 THR A O 1
ATOM 1533 N N . SER A 1 190 ? 38.805 31.153 -68.730 1.00 82.44 190 SER A N 1
ATOM 1534 C CA . SER A 1 190 ? 38.392 30.154 -69.729 1.00 82.44 190 SER A CA 1
ATOM 1535 C C . SER A 1 190 ? 38.006 28.805 -69.110 1.00 82.44 190 SER A C 1
ATOM 1537 O O . SER A 1 190 ? 36.962 28.268 -69.467 1.00 82.44 190 SER A O 1
ATOM 1539 N N . GLU A 1 191 ? 38.771 28.293 -68.140 1.00 86.06 191 GLU A N 1
ATOM 1540 C CA . GLU A 1 191 ? 38.478 27.022 -67.451 1.00 86.06 191 GLU A CA 1
ATOM 1541 C C . GLU A 1 191 ? 37.165 27.108 -66.658 1.00 86.06 191 GLU A C 1
ATOM 1543 O O . GLU A 1 191 ? 36.323 26.211 -66.725 1.00 86.06 191 GLU A O 1
ATOM 1548 N N . ILE A 1 192 ? 36.920 28.232 -65.973 1.00 87.94 192 ILE A N 1
ATOM 1549 C CA . ILE A 1 192 ? 35.632 28.468 -65.300 1.00 87.94 192 ILE A CA 1
ATOM 1550 C C . ILE A 1 192 ? 34.481 28.539 -66.315 1.00 87.94 192 ILE A C 1
ATOM 1552 O O . ILE A 1 192 ? 33.393 28.029 -66.046 1.00 87.94 192 ILE A O 1
ATOM 1556 N N . GLN A 1 193 ? 34.704 29.130 -67.493 1.00 87.75 193 GLN A N 1
ATOM 1557 C CA . GLN A 1 193 ? 33.698 29.196 -68.554 1.0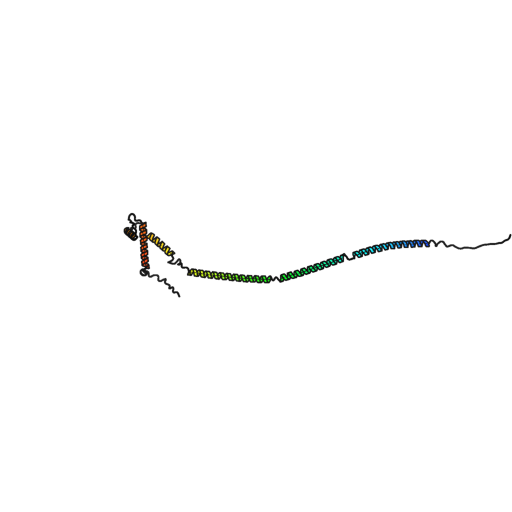0 87.75 193 GLN A CA 1
ATOM 1558 C C . GLN A 1 193 ? 33.384 27.812 -69.152 1.00 87.75 193 GLN A C 1
ATOM 1560 O O . GLN A 1 193 ? 32.243 27.565 -69.549 1.00 87.75 193 GLN A O 1
ATOM 1565 N N . GLU A 1 194 ? 34.355 26.898 -69.193 1.00 90.12 194 GLU A N 1
ATOM 1566 C CA . GLU A 1 194 ? 34.144 25.492 -69.561 1.00 90.12 194 GLU A CA 1
ATOM 1567 C C . GLU A 1 194 ? 33.375 24.726 -68.480 1.00 90.12 194 GLU A C 1
ATOM 1569 O O . GLU A 1 194 ? 32.397 24.048 -68.800 1.00 90.12 194 GLU A O 1
ATOM 1574 N N . LEU A 1 195 ? 33.723 24.898 -67.199 1.00 91.69 195 LEU A N 1
ATOM 1575 C CA . LEU A 1 195 ? 32.970 24.316 -66.080 1.00 91.69 195 LEU A CA 1
ATOM 1576 C C . LEU A 1 195 ? 31.517 24.817 -66.041 1.00 91.69 195 LEU A C 1
ATOM 1578 O O . LEU A 1 195 ? 30.596 24.024 -65.855 1.00 91.69 195 LEU A O 1
ATOM 1582 N N . LEU A 1 196 ? 31.279 26.110 -66.283 1.00 90.19 196 LEU A N 1
ATOM 1583 C CA . LEU A 1 196 ? 29.928 26.672 -66.398 1.00 90.19 196 LEU A CA 1
ATOM 1584 C C . LEU A 1 196 ? 29.116 25.984 -67.500 1.00 90.19 196 LEU A C 1
ATOM 1586 O O . LEU A 1 196 ? 27.980 25.582 -67.245 1.00 90.19 196 LEU A O 1
ATOM 1590 N N . LYS A 1 197 ? 29.712 25.777 -68.683 1.00 91.12 197 LYS A N 1
ATOM 1591 C CA . LYS A 1 197 ? 29.082 25.035 -69.787 1.00 91.12 197 LYS A CA 1
ATOM 1592 C C . LYS A 1 197 ? 28.828 23.569 -69.419 1.00 91.12 197 LYS A C 1
ATOM 1594 O O . LYS A 1 197 ? 27.719 23.093 -69.651 1.00 91.12 197 LYS A O 1
ATOM 1599 N N . LYS A 1 198 ? 29.791 22.873 -68.786 1.00 92.88 198 LYS A N 1
ATOM 1600 C CA . LYS A 1 198 ? 29.622 21.498 -68.254 1.00 92.88 198 LYS A CA 1
ATOM 1601 C C . LYS A 1 198 ? 28.405 21.413 -67.324 1.00 92.88 198 LYS A C 1
ATOM 1603 O O . LYS A 1 198 ? 27.672 20.428 -67.347 1.00 92.88 198 LYS A O 1
ATOM 1608 N N . TYR A 1 199 ? 28.169 22.455 -66.529 1.00 92.50 199 TYR A N 1
ATOM 1609 C CA . TYR A 1 199 ? 27.061 22.541 -65.574 1.00 92.50 199 TYR A CA 1
ATOM 1610 C C . TYR A 1 199 ? 25.763 23.135 -66.142 1.00 92.50 199 TYR A C 1
ATOM 1612 O O . TYR A 1 199 ? 24.818 23.334 -65.379 1.00 92.50 199 TYR A O 1
ATOM 1620 N N . GLY A 1 200 ? 25.687 23.382 -67.456 1.00 88.38 200 GLY A N 1
ATOM 1621 C CA . GLY A 1 200 ? 24.483 23.876 -68.133 1.00 88.38 200 GLY A CA 1
ATOM 1622 C C . GLY A 1 200 ? 24.211 25.374 -67.959 1.00 88.38 200 GLY A C 1
ATOM 1623 O O . GLY A 1 200 ? 23.093 25.820 -68.209 1.00 88.38 200 GLY A O 1
ATOM 1624 N N . SER A 1 201 ? 25.201 26.160 -67.525 1.00 86.25 201 SER A N 1
ATOM 1625 C CA . SER A 1 201 ? 25.078 27.613 -67.401 1.00 86.25 201 SER A CA 1
ATOM 1626 C C . SER A 1 201 ? 25.562 28.341 -68.654 1.00 86.25 201 SER A C 1
ATOM 1628 O O . SER A 1 201 ? 26.674 28.123 -69.136 1.00 86.25 201 SER A O 1
ATOM 1630 N N . ASN A 1 202 ? 24.739 29.280 -69.124 1.00 83.81 202 ASN A N 1
ATOM 1631 C CA . ASN A 1 202 ? 25.043 30.180 -70.238 1.00 83.81 202 ASN A CA 1
ATOM 1632 C C . ASN A 1 202 ? 25.637 31.527 -69.778 1.00 83.81 202 ASN A C 1
ATOM 1634 O O . ASN A 1 202 ? 25.772 32.442 -70.587 1.00 83.81 202 ASN A O 1
ATOM 1638 N N . THR A 1 203 ? 25.952 31.698 -68.488 1.00 84.62 203 THR A N 1
ATOM 1639 C CA . THR A 1 203 ? 26.543 32.946 -67.983 1.00 84.62 203 THR A CA 1
ATOM 1640 C C . THR A 1 203 ? 27.964 33.123 -68.514 1.00 84.62 203 THR A C 1
ATOM 1642 O O . THR A 1 203 ? 28.804 32.244 -68.330 1.00 84.62 203 THR A O 1
ATOM 1645 N N . THR A 1 204 ? 28.250 34.272 -69.126 1.00 79.94 204 THR A N 1
ATOM 1646 C CA . THR A 1 204 ? 29.607 34.659 -69.536 1.00 79.94 204 THR A CA 1
ATOM 1647 C C . THR A 1 204 ? 30.303 35.394 -68.398 1.00 79.94 204 THR A C 1
ATOM 1649 O O . THR A 1 204 ? 29.814 36.431 -67.951 1.00 79.94 204 THR A O 1
ATOM 1652 N N . ILE A 1 205 ? 31.448 34.885 -67.949 1.00 79.50 205 ILE A N 1
ATOM 1653 C CA . ILE A 1 205 ? 32.322 35.569 -66.992 1.00 79.50 205 ILE A CA 1
ATOM 1654 C C . ILE A 1 205 ? 33.393 36.354 -67.759 1.00 79.50 205 ILE A C 1
ATOM 1656 O O . ILE A 1 205 ? 33.912 35.887 -68.772 1.00 79.50 205 ILE A O 1
ATOM 1660 N N . THR A 1 206 ? 33.724 37.560 -67.290 1.00 74.31 206 THR A N 1
ATOM 1661 C CA . THR A 1 206 ? 34.768 38.404 -67.893 1.00 74.31 206 THR A CA 1
ATOM 1662 C C . THR A 1 206 ? 35.830 38.770 -66.862 1.00 74.31 206 THR A C 1
ATOM 1664 O O . THR A 1 206 ? 35.563 38.782 -65.666 1.00 74.31 206 THR A O 1
ATOM 1667 N N . GLU A 1 207 ? 37.031 39.140 -67.303 1.00 68.88 207 GLU A N 1
ATOM 1668 C CA . GLU A 1 207 ? 38.104 39.583 -66.395 1.00 68.88 207 GLU A CA 1
ATOM 1669 C C . GLU A 1 207 ? 37.734 40.842 -65.585 1.00 68.88 207 GLU A C 1
ATOM 1671 O O . GLU A 1 207 ? 38.263 41.057 -64.496 1.00 68.88 207 GLU A O 1
ATOM 1676 N N . LYS A 1 208 ? 36.808 41.669 -66.097 1.00 66.56 208 LYS A N 1
ATOM 1677 C CA . LYS A 1 208 ? 36.349 42.912 -65.450 1.00 66.56 208 LYS A CA 1
ATOM 1678 C C . LYS A 1 208 ? 35.218 42.684 -64.450 1.00 66.56 208 LYS A C 1
ATOM 1680 O O . LYS A 1 208 ? 35.216 43.310 -63.394 1.00 66.56 208 LYS A O 1
ATOM 1685 N N . ASP A 1 209 ? 34.284 41.793 -64.770 1.00 68.62 209 ASP A N 1
ATOM 1686 C CA . ASP A 1 209 ? 33.286 41.287 -63.828 1.00 68.62 209 ASP A CA 1
ATOM 1687 C C . ASP A 1 209 ? 33.371 39.764 -63.778 1.00 68.62 209 ASP A C 1
ATOM 1689 O O . ASP A 1 209 ? 32.763 39.038 -64.573 1.00 68.62 209 ASP A O 1
ATOM 1693 N N . GLN A 1 210 ? 34.177 39.299 -62.826 1.00 69.38 210 GLN A N 1
ATOM 1694 C CA . GLN A 1 210 ? 34.402 37.881 -62.605 1.00 69.38 210 GLN A CA 1
ATOM 1695 C C . GLN A 1 210 ? 33.230 37.197 -61.884 1.00 69.38 210 GLN A C 1
ATOM 1697 O O . GLN A 1 210 ? 33.311 35.996 -61.683 1.00 69.38 210 GLN A O 1
ATOM 1702 N N . ASN A 1 211 ? 32.187 37.917 -61.435 1.00 80.75 211 ASN A N 1
ATOM 1703 C CA . ASN A 1 211 ? 31.101 37.388 -60.595 1.00 80.75 211 ASN A CA 1
ATOM 1704 C C . ASN A 1 211 ? 31.604 36.373 -59.540 1.00 80.75 211 ASN A C 1
ATOM 1706 O O . ASN A 1 211 ? 31.348 35.168 -59.599 1.00 80.75 211 ASN A O 1
ATOM 1710 N N . LYS A 1 212 ? 32.377 36.865 -58.564 1.00 82.56 212 LYS A N 1
ATOM 1711 C CA . LYS A 1 212 ? 33.134 36.024 -57.613 1.00 82.56 212 LYS A CA 1
ATOM 1712 C C . LYS A 1 212 ? 32.270 35.039 -56.815 1.00 82.56 212 LYS A C 1
ATOM 1714 O O . LYS A 1 212 ? 32.779 34.011 -56.375 1.00 82.56 212 LYS A O 1
ATOM 1719 N N . LEU A 1 213 ? 30.980 35.335 -56.633 1.00 85.44 213 LEU A N 1
ATOM 1720 C CA . LEU A 1 213 ? 30.016 34.428 -56.004 1.00 85.44 213 LEU A CA 1
ATOM 1721 C C . LEU A 1 213 ? 29.703 33.226 -56.905 1.00 85.44 213 LEU A C 1
ATOM 1723 O O . LEU A 1 213 ? 29.700 32.094 -56.424 1.00 85.44 213 LEU A O 1
ATOM 1727 N N . LEU A 1 214 ? 29.507 33.457 -58.207 1.00 87.62 214 LEU A N 1
ATOM 1728 C CA . LEU A 1 214 ? 29.307 32.395 -59.190 1.00 87.62 214 LEU A CA 1
ATOM 1729 C C . LEU A 1 214 ? 30.570 31.541 -59.359 1.00 87.62 214 LEU A C 1
ATOM 1731 O O . LEU A 1 214 ? 30.470 30.319 -59.294 1.00 87.62 214 LEU A O 1
ATOM 1735 N N . VAL A 1 215 ? 31.756 32.154 -59.487 1.00 86.62 215 VAL A N 1
ATOM 1736 C CA . VAL A 1 215 ? 33.040 31.418 -59.552 1.00 86.62 215 VAL A CA 1
ATOM 1737 C C . VAL A 1 215 ? 33.204 30.523 -58.329 1.00 86.62 215 VAL A C 1
ATOM 1739 O O . VAL A 1 215 ? 33.495 29.336 -58.467 1.00 86.62 215 VAL A O 1
ATOM 1742 N N . LYS A 1 216 ? 32.944 31.061 -57.130 1.00 87.75 216 LYS A N 1
ATOM 1743 C CA . LYS A 1 216 ? 32.984 30.285 -55.891 1.00 87.75 216 LYS A CA 1
ATOM 1744 C C . LYS A 1 216 ? 32.034 29.086 -55.936 1.00 87.75 216 LYS A C 1
ATOM 1746 O O . LYS A 1 216 ? 32.467 27.975 -55.654 1.00 87.75 216 LYS A O 1
ATOM 1751 N N . ALA A 1 217 ? 30.773 29.285 -56.322 1.00 88.50 217 ALA A N 1
ATOM 1752 C CA . ALA A 1 217 ? 29.789 28.204 -56.397 1.00 88.50 217 ALA A CA 1
ATOM 1753 C C . ALA A 1 217 ? 30.167 27.121 -57.430 1.00 88.50 217 ALA A C 1
ATOM 1755 O O . ALA A 1 217 ? 30.024 25.929 -57.155 1.00 88.50 217 ALA A O 1
ATOM 1756 N N . VAL A 1 218 ? 30.698 27.519 -58.593 1.00 90.69 218 VAL A N 1
ATOM 1757 C CA . VAL A 1 218 ? 31.180 26.606 -59.648 1.00 90.69 218 VAL A CA 1
ATOM 1758 C C . VAL A 1 218 ? 32.363 25.770 -59.158 1.00 90.69 218 VAL A C 1
ATOM 1760 O O . VAL A 1 218 ? 32.367 24.554 -59.349 1.00 90.69 218 VAL A O 1
ATOM 1763 N N . LEU A 1 219 ? 33.328 26.394 -58.474 1.00 90.44 219 LEU A N 1
ATOM 1764 C CA . LEU A 1 219 ? 34.463 25.696 -57.867 1.00 90.44 219 LEU A CA 1
ATOM 1765 C C . LEU A 1 219 ? 34.016 24.751 -56.743 1.00 90.44 219 LEU A C 1
ATOM 1767 O O . LEU A 1 219 ? 34.456 23.606 -56.710 1.00 90.44 219 LEU A O 1
ATOM 1771 N N . GLN A 1 220 ? 33.100 25.178 -55.865 1.00 92.31 220 GLN A N 1
ATOM 1772 C CA . GLN A 1 220 ? 32.564 24.322 -54.796 1.00 92.31 220 GLN A CA 1
ATOM 1773 C C . GLN A 1 220 ? 31.875 23.083 -55.368 1.00 92.31 220 GLN A C 1
ATOM 1775 O O . GLN A 1 220 ? 32.164 21.969 -54.933 1.00 92.31 220 GLN A O 1
ATOM 1780 N N . ARG A 1 221 ? 31.022 23.259 -56.386 1.00 92.88 221 ARG A N 1
ATOM 1781 C CA . ARG A 1 221 ? 30.393 22.142 -57.096 1.00 92.88 221 ARG A CA 1
ATOM 1782 C C . ARG A 1 221 ? 31.433 21.212 -57.718 1.00 92.88 221 ARG A C 1
ATOM 1784 O O . ARG A 1 221 ? 31.309 20.002 -57.572 1.00 92.88 221 ARG A O 1
ATOM 1791 N N . HIS A 1 222 ? 32.448 21.761 -58.385 1.00 92.81 222 HIS A N 1
ATOM 1792 C CA . HIS A 1 222 ? 33.479 20.953 -59.031 1.00 92.81 222 HIS A CA 1
ATOM 1793 C C . HIS A 1 222 ? 34.253 20.087 -58.028 1.00 92.81 222 HIS A C 1
ATOM 1795 O O . HIS A 1 222 ? 34.401 18.889 -58.252 1.00 92.81 222 HIS A O 1
ATOM 1801 N N . VAL A 1 223 ? 34.670 20.658 -56.893 1.00 91.88 223 VAL A N 1
ATOM 1802 C CA . VAL A 1 223 ? 35.370 19.904 -55.842 1.00 91.88 223 VAL A CA 1
ATOM 1803 C C . VAL A 1 223 ? 34.467 18.827 -55.228 1.00 91.88 223 VAL A C 1
ATOM 1805 O O . VAL A 1 223 ? 34.936 17.719 -54.991 1.00 91.88 223 VAL A O 1
ATOM 1808 N N . ILE A 1 224 ? 33.169 19.096 -55.030 1.00 93.19 224 ILE A N 1
ATOM 1809 C CA . ILE A 1 224 ? 32.210 18.077 -54.565 1.00 93.19 224 ILE A CA 1
ATOM 1810 C C . ILE A 1 224 ? 32.072 16.937 -55.587 1.00 93.19 224 ILE A C 1
ATOM 1812 O O . ILE A 1 224 ? 32.123 15.775 -55.193 1.00 93.19 224 ILE A O 1
ATOM 1816 N N . GLU A 1 225 ? 31.944 17.239 -56.886 1.00 94.00 225 GLU A N 1
ATOM 1817 C CA . GLU A 1 225 ? 31.902 16.210 -57.940 1.00 94.00 225 GLU A CA 1
ATOM 1818 C C . GLU A 1 225 ? 33.170 15.338 -57.913 1.00 94.00 225 GLU A C 1
ATOM 1820 O O . GLU A 1 225 ? 33.055 14.114 -57.913 1.00 94.00 225 GLU A O 1
ATOM 1825 N N . GLN A 1 226 ? 34.359 15.941 -57.779 1.00 92.00 226 GLN A N 1
ATOM 1826 C CA . GLN A 1 226 ? 35.622 15.204 -57.642 1.00 92.00 226 GLN A CA 1
ATOM 1827 C C . GLN A 1 226 ? 35.667 14.328 -56.381 1.00 92.00 226 GLN A C 1
ATOM 1829 O O . GLN A 1 226 ? 36.029 13.158 -56.467 1.00 92.00 226 GLN A O 1
ATOM 1834 N N . ILE A 1 227 ? 35.249 14.840 -55.216 1.00 91.38 227 ILE A N 1
ATOM 1835 C CA . ILE A 1 227 ? 35.162 14.044 -53.977 1.00 91.38 227 ILE A CA 1
ATOM 1836 C C . ILE A 1 227 ? 34.222 12.844 -54.168 1.00 91.38 227 ILE A C 1
ATOM 1838 O O . ILE A 1 227 ? 34.553 11.735 -53.753 1.00 91.38 227 ILE A O 1
ATOM 1842 N N . CYS A 1 228 ? 33.075 13.033 -54.826 1.00 91.75 228 CYS A N 1
ATOM 1843 C CA . CYS A 1 228 ? 32.143 11.947 -55.121 1.00 91.75 228 CYS A CA 1
ATOM 1844 C C . CYS A 1 228 ? 32.698 10.929 -56.132 1.00 91.75 228 CYS A C 1
ATOM 1846 O O . CYS A 1 228 ? 32.384 9.746 -56.015 1.00 91.75 228 CYS A O 1
ATOM 1848 N N . GLU A 1 229 ? 33.497 11.354 -57.113 1.00 93.19 229 GLU A N 1
ATOM 1849 C CA . GLU A 1 229 ? 34.184 10.464 -58.058 1.00 93.19 229 GLU A CA 1
ATOM 1850 C C 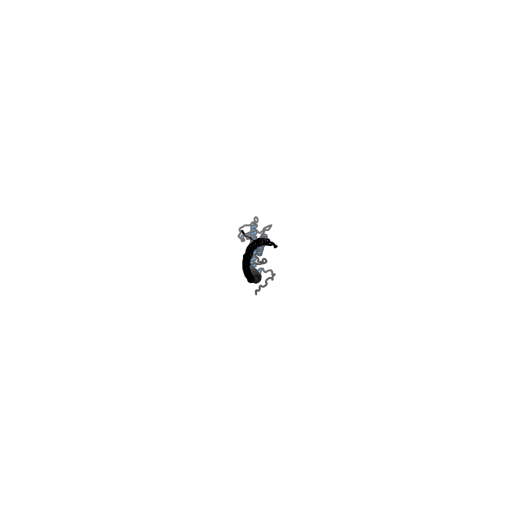. GLU A 1 229 ? 35.252 9.616 -57.345 1.00 93.19 229 GLU A C 1
ATOM 1852 O O . GLU 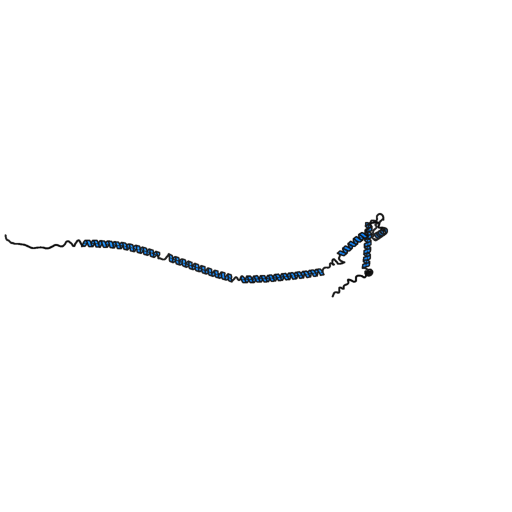A 1 229 ? 35.201 8.389 -57.435 1.00 93.19 229 GLU A O 1
ATOM 1857 N N . TYR A 1 230 ? 36.126 10.231 -56.536 1.00 89.12 230 TYR A N 1
ATOM 1858 C CA . TYR A 1 230 ? 37.110 9.506 -55.718 1.00 89.12 230 TYR A CA 1
ATOM 1859 C C . TYR A 1 230 ? 36.457 8.554 -54.707 1.00 89.12 230 TYR A C 1
ATOM 1861 O O . TYR A 1 230 ? 36.934 7.437 -54.516 1.00 89.12 230 TYR A O 1
ATOM 1869 N N . ALA A 1 231 ? 35.357 8.966 -54.068 1.00 88.19 231 ALA A N 1
ATOM 1870 C CA . ALA A 1 231 ? 34.627 8.114 -53.133 1.00 88.19 231 ALA A CA 1
ATOM 1871 C C . ALA A 1 231 ? 34.041 6.877 -53.832 1.00 88.19 231 ALA A C 1
ATOM 1873 O O . ALA A 1 231 ? 34.159 5.772 -53.308 1.00 88.19 231 ALA A O 1
ATOM 1874 N N . LYS A 1 232 ? 33.458 7.036 -55.030 1.00 90.56 232 LYS A N 1
ATOM 1875 C CA . LYS A 1 232 ? 32.978 5.903 -55.838 1.00 90.56 232 LYS A CA 1
ATOM 1876 C C . LYS A 1 232 ? 34.115 4.957 -56.203 1.00 90.56 232 LYS A C 1
ATOM 1878 O O . LYS A 1 232 ? 34.000 3.772 -55.927 1.00 90.56 232 LYS A O 1
ATOM 1883 N N . GLU A 1 233 ? 35.232 5.466 -56.733 1.00 89.56 233 GLU A N 1
ATOM 1884 C CA . GLU A 1 233 ? 36.382 4.616 -57.077 1.00 89.56 233 GLU A CA 1
ATOM 1885 C C . GLU A 1 233 ? 36.899 3.831 -55.858 1.00 89.56 233 GLU A C 1
ATOM 1887 O O . GLU A 1 233 ? 37.159 2.629 -55.963 1.00 89.56 233 GLU A O 1
ATOM 1892 N N . TYR A 1 234 ? 36.972 4.484 -54.694 1.00 86.38 234 TYR A N 1
ATOM 1893 C CA . TYR A 1 234 ? 37.369 3.861 -53.435 1.00 86.38 234 TYR A CA 1
ATOM 1894 C C . TYR A 1 234 ? 36.418 2.735 -52.997 1.00 86.38 234 TYR A C 1
ATOM 1896 O O . TYR A 1 234 ? 36.884 1.660 -52.616 1.00 86.38 234 TYR A O 1
ATOM 1904 N N . PHE A 1 235 ? 35.098 2.950 -53.062 1.00 84.69 235 PHE A N 1
ATOM 1905 C CA . PHE A 1 235 ? 34.107 1.939 -52.671 1.00 84.69 235 PHE A CA 1
ATOM 1906 C C . PHE A 1 235 ? 33.948 0.812 -53.705 1.00 84.69 235 PHE A C 1
ATOM 1908 O O . PHE A 1 235 ? 33.730 -0.333 -53.312 1.00 84.69 235 PHE A O 1
ATOM 1915 N N . ASP A 1 236 ? 34.113 1.104 -54.998 1.00 88.75 236 ASP A N 1
ATOM 1916 C CA . ASP A 1 236 ? 34.032 0.122 -56.089 1.00 88.75 236 ASP A CA 1
ATOM 1917 C C . ASP A 1 236 ? 35.317 -0.724 -56.220 1.00 88.75 236 ASP A C 1
ATOM 1919 O O . ASP A 1 236 ? 35.293 -1.817 -56.786 1.00 88.75 236 ASP A O 1
ATOM 1923 N N . ASN A 1 237 ? 36.462 -0.240 -55.717 1.00 84.62 237 ASN A N 1
ATOM 1924 C CA . ASN A 1 237 ? 37.741 -0.962 -55.694 1.00 84.62 237 ASN A CA 1
ATOM 1925 C C . ASN A 1 237 ? 38.500 -0.783 -54.356 1.00 84.62 237 ASN A C 1
ATOM 1927 O O . ASN A 1 237 ? 39.605 -0.223 -54.341 1.00 84.62 237 ASN A O 1
ATOM 1931 N N . PRO A 1 238 ? 37.990 -1.323 -53.233 1.00 73.12 238 PRO A N 1
ATOM 1932 C CA . PRO A 1 238 ? 38.612 -1.150 -51.916 1.00 73.12 238 PRO A CA 1
ATOM 1933 C C . PRO A 1 238 ? 40.057 -1.678 -51.852 1.00 73.12 238 PRO A C 1
ATOM 1935 O O . PRO A 1 238 ? 40.902 -1.116 -51.151 1.00 73.12 238 PRO A O 1
ATOM 1938 N N . ASP A 1 239 ? 40.382 -2.710 -52.637 1.00 74.00 239 ASP A N 1
ATOM 1939 C CA . ASP A 1 239 ? 41.718 -3.317 -52.673 1.00 74.00 239 ASP A CA 1
ATOM 1940 C C . ASP A 1 239 ? 42.780 -2.428 -53.353 1.00 74.00 239 ASP A C 1
ATOM 1942 O O . ASP A 1 239 ? 43.961 -2.510 -53.008 1.00 74.00 239 ASP A O 1
ATOM 1946 N N . LYS A 1 240 ? 42.396 -1.525 -54.273 1.00 67.88 240 LYS A N 1
ATOM 1947 C CA . LYS A 1 240 ? 43.352 -0.627 -54.962 1.00 67.88 240 LYS A CA 1
ATOM 1948 C C . LYS A 1 240 ? 43.973 0.411 -54.024 1.00 67.88 240 LYS A C 1
ATOM 1950 O O . LYS A 1 240 ? 45.098 0.857 -54.256 1.00 67.88 240 LYS A O 1
ATOM 1955 N N . HIS A 1 241 ? 43.261 0.776 -52.958 1.00 60.31 241 HIS A N 1
ATOM 1956 C CA . HIS A 1 241 ? 43.660 1.829 -52.023 1.00 60.31 241 HIS A CA 1
ATOM 1957 C C . HIS A 1 241 ? 44.255 1.285 -50.712 1.00 60.31 241 HIS A C 1
ATOM 1959 O O . HIS A 1 241 ? 44.558 2.056 -49.801 1.00 60.31 241 HIS A O 1
ATOM 1965 N N . GLN A 1 242 ? 44.515 -0.026 -50.619 1.00 56.28 242 GLN A N 1
ATOM 1966 C CA . GLN A 1 242 ? 45.123 -0.670 -49.449 1.00 56.28 242 GLN A CA 1
ATOM 1967 C C . GLN A 1 242 ? 46.649 -0.416 -49.351 1.00 56.28 242 GLN A C 1
ATOM 1969 O O . GLN A 1 242 ? 47.462 -1.338 -49.316 1.00 56.28 242 GLN A O 1
ATOM 1974 N N . LYS A 1 243 ? 47.061 0.859 -49.283 1.00 53.09 243 LYS A N 1
ATOM 1975 C CA . LYS A 1 243 ? 48.471 1.295 -49.213 1.00 53.09 243 LYS A CA 1
ATOM 1976 C C . LYS A 1 243 ? 48.974 1.703 -47.818 1.00 53.09 243 LYS A C 1
ATOM 1978 O O . LYS A 1 243 ? 49.960 2.424 -47.722 1.00 53.09 243 LYS A O 1
ATOM 1983 N N . TYR A 1 244 ? 48.395 1.162 -46.742 1.00 46.38 244 TYR A N 1
ATOM 1984 C CA . TYR A 1 244 ? 49.034 1.180 -45.414 1.00 46.38 244 TYR A CA 1
ATOM 1985 C C . TYR A 1 244 ? 48.882 -0.158 -44.672 1.00 46.38 244 TYR A C 1
ATOM 1987 O O . TYR A 1 244 ? 47.800 -0.473 -44.174 1.00 46.38 244 TYR A O 1
ATOM 1995 N N . PRO A 1 245 ? 49.961 -0.950 -44.523 1.00 48.47 245 PRO A N 1
ATOM 1996 C CA . PRO A 1 245 ? 49.935 -2.184 -43.752 1.00 48.47 245 PRO A CA 1
ATOM 1997 C C . PRO A 1 245 ? 50.156 -1.898 -42.257 1.00 48.47 245 PRO A C 1
ATOM 1999 O O . PRO A 1 245 ? 51.168 -2.310 -41.703 1.00 48.47 245 PRO A O 1
ATOM 2002 N N . ASN A 1 246 ? 49.231 -1.195 -41.588 1.00 47.12 246 ASN A N 1
ATOM 2003 C CA . ASN A 1 246 ? 49.281 -1.035 -40.125 1.00 47.12 246 ASN A CA 1
ATOM 2004 C C . ASN A 1 246 ? 47.920 -0.718 -39.473 1.00 47.12 246 ASN A C 1
ATOM 2006 O O . ASN A 1 246 ? 47.661 0.398 -39.043 1.00 47.12 246 ASN A O 1
ATOM 2010 N N . ASN A 1 247 ? 47.082 -1.749 -39.316 1.00 40.47 247 ASN A N 1
ATOM 2011 C CA . ASN A 1 247 ? 46.543 -2.097 -37.992 1.00 40.47 247 ASN A CA 1
ATOM 2012 C C . ASN A 1 247 ? 45.907 -3.500 -37.993 1.00 40.47 247 ASN A C 1
ATOM 2014 O O . ASN A 1 247 ? 44.696 -3.681 -38.084 1.00 40.47 247 ASN A O 1
ATOM 2018 N N . LYS A 1 248 ? 46.737 -4.541 -37.816 1.00 39.47 248 LYS A N 1
ATOM 2019 C CA . LYS A 1 248 ? 46.283 -5.922 -37.524 1.00 39.47 248 LYS A CA 1
ATOM 2020 C C . LYS A 1 248 ? 45.800 -6.079 -36.064 1.00 39.47 248 LYS A C 1
ATOM 2022 O O . LYS A 1 248 ? 46.173 -7.018 -35.366 1.00 39.47 248 LYS A O 1
ATOM 2027 N N . LYS A 1 249 ? 44.974 -5.135 -35.612 1.00 44.84 249 LYS A N 1
ATOM 2028 C CA . LYS A 1 249 ? 44.176 -5.078 -34.375 1.00 44.84 249 LYS A CA 1
ATOM 2029 C C . LYS A 1 249 ? 43.010 -4.148 -34.774 1.00 44.84 249 LYS A C 1
ATOM 2031 O O . LYS A 1 249 ? 43.264 -2.976 -34.984 1.00 44.84 249 LYS A O 1
ATOM 2036 N N . PHE A 1 250 ? 41.783 -4.578 -35.065 1.00 41.00 250 PHE A N 1
ATOM 2037 C CA . PHE A 1 250 ? 40.942 -5.534 -34.351 1.00 41.00 250 PHE A CA 1
ATOM 2038 C C . PHE A 1 250 ? 40.096 -6.398 -35.309 1.00 41.00 250 PHE A C 1
ATOM 2040 O O . PHE A 1 250 ? 39.083 -5.959 -35.838 1.00 41.00 250 PHE A O 1
ATOM 2047 N N . ARG A 1 251 ? 40.436 -7.683 -35.448 1.00 42.91 251 ARG A N 1
ATOM 2048 C CA . ARG A 1 251 ? 39.476 -8.731 -35.845 1.00 42.91 251 ARG A CA 1
ATOM 2049 C C . ARG A 1 251 ? 39.529 -9.864 -34.823 1.00 42.91 251 ARG A C 1
ATOM 2051 O O . ARG A 1 251 ? 40.024 -10.955 -35.096 1.00 42.91 251 ARG A O 1
ATOM 2058 N N . LYS A 1 252 ? 39.053 -9.582 -33.602 1.00 41.38 252 LYS A N 1
ATOM 2059 C CA . LYS A 1 252 ? 38.733 -10.648 -32.645 1.00 41.38 252 LYS A CA 1
ATOM 2060 C C . LYS A 1 252 ? 37.527 -11.407 -33.198 1.00 41.38 252 LYS A C 1
ATOM 2062 O O . LYS A 1 252 ? 36.491 -10.806 -33.454 1.00 41.38 252 LYS A O 1
ATOM 2067 N N . LYS A 1 253 ? 37.687 -12.715 -33.407 1.00 44.56 253 LYS A N 1
ATOM 2068 C CA . LYS A 1 253 ? 36.609 -13.618 -33.824 1.00 44.56 253 LYS A CA 1
ATOM 2069 C C . LYS A 1 253 ? 35.457 -13.555 -32.817 1.00 44.56 253 LYS A C 1
ATOM 2071 O O . LYS A 1 253 ? 35.610 -14.062 -31.709 1.00 44.56 253 LYS A O 1
ATOM 2076 N N . THR A 1 254 ? 34.298 -13.058 -33.231 1.00 42.97 254 THR A N 1
ATOM 2077 C CA . THR A 1 254 ? 33.011 -13.461 -32.653 1.00 42.97 254 THR A CA 1
ATOM 2078 C C . THR A 1 254 ? 32.698 -14.873 -33.145 1.00 42.97 254 THR A C 1
ATOM 2080 O O . THR A 1 254 ? 32.002 -15.082 -34.135 1.00 42.97 254 THR A O 1
ATOM 2083 N N . ARG A 1 255 ? 33.289 -15.871 -32.479 1.00 37.78 255 ARG A N 1
ATOM 2084 C CA . ARG A 1 255 ? 32.854 -17.262 -32.611 1.00 37.78 255 ARG A CA 1
ATOM 2085 C C . ARG A 1 255 ? 31.718 -17.457 -31.612 1.00 37.78 255 ARG A C 1
ATOM 2087 O O . ARG A 1 255 ? 31.985 -17.587 -30.423 1.00 37.78 255 ARG A O 1
ATOM 2094 N N . TRP A 1 256 ? 30.489 -17.437 -32.111 1.00 41.81 256 TRP A N 1
ATOM 2095 C CA . TRP A 1 256 ? 29.328 -17.886 -31.354 1.00 41.81 256 TRP A CA 1
ATOM 2096 C C . TRP A 1 256 ? 29.402 -19.412 -31.214 1.00 41.81 256 TRP A C 1
ATOM 2098 O O . TRP A 1 256 ? 29.599 -20.107 -32.213 1.00 41.81 256 TRP A O 1
ATOM 2108 N N . ASN A 1 257 ? 29.286 -19.880 -29.975 1.00 42.88 257 ASN A N 1
ATOM 2109 C CA . ASN A 1 257 ? 28.906 -21.237 -29.588 1.00 42.88 257 ASN A CA 1
ATOM 2110 C C . ASN A 1 257 ? 27.583 -21.108 -28.828 1.00 42.88 257 ASN A C 1
ATOM 2112 O O . ASN A 1 257 ? 27.469 -20.097 -28.096 1.00 42.88 257 ASN A O 1
#

Radius of gyration: 88.89 Å; chains: 1; bounding box: 172×64×249 Å

Secondary structure (DSSP, 8-state):
------------------SSSSHHHHHHHHHHHHHHHHHHHHHHHHHHHHHHHHHHHHHHHHHHS-HHHHHHHHHHHHHHHHHHHHHHHHHHHHHHHHHHHHH--HHHHHHHHHHHHHHHHHHHHHHHHHHHHHHHHHHHHHHHHHHHH--SPPTT-TT-HHHHHHHHHHHHHHHHHHT---SS----HHHHHHHHHHTT--PPP-SS---HHHHHHHHHHHHHHHHHHHHHHHHH-GGGG----------------

Sequence (257 aa):
MTDNNTANDSSENTQDGRTHDLQASDNNNDSTKQEYEDLIKVLKEKDKEIETLKQKTIELENEANTTNYKQEYEDLKKGLEEKDKEIETLKQKTIELENEANTTNYKQEYEDLKKGLEEKDKEIETLKQKTIELENEASKYQYALGAATDTRLSDNDENNPVNLKKDILSLQDSLKDYTVVKGKIDITTSEIQELLKKYGSNTTITEKDQNKLLVKAVLQRHVIEQICEYAKEYFDNPDKHQKYPNNKKFRKKTRWN